Protein AF-A0A4T0DVA9-F1 (afdb_monomer_lite)

InterPro domains:
  IPR022057 Chitin synthase export chaperone [PF12271] (8-160)
  IPR022057 Chitin synthase export chaperone [PTHR35329] (10-155)

Foldseek 3Di:
DQDDDPDPDDRDPDDPDDPDFDDDPNAGFAPVVLLVVLVVVLVVLVVVLVVLVPDDDDFCSLLVNVLSVLVNVLSVLCNCLNRCVPPPPDPCNLQSVLQNQLSVLLSLVSVVLSVCRVVVVDPTPDPVSNVCNVVVSVVSSVLSSVLSSCVVVVNDPPSVVVNVCVSVVVVVVVVVVCCVVPDDPPPVPPPVPPPD

Structure (mmCIF, N/CA/C/O backbone):
data_AF-A0A4T0DVA9-F1
#
_entry.id   AF-A0A4T0DVA9-F1
#
loop_
_atom_site.group_PDB
_atom_site.id
_atom_site.type_symbol
_atom_site.label_atom_id
_atom_site.label_alt_id
_atom_site.label_comp_id
_atom_site.label_asym_id
_atom_site.label_entity_id
_atom_site.label_seq_id
_atom_site.pdbx_PDB_ins_code
_atom_site.Cartn_x
_atom_site.Cartn_y
_atom_site.Cartn_z
_atom_site.occupancy
_atom_site.B_iso_or_equiv
_atom_site.auth_seq_id
_atom_site.auth_comp_id
_atom_site.auth_asym_id
_atom_site.auth_atom_id
_atom_site.pdbx_PDB_model_num
ATOM 1 N N . MET A 1 1 ? 23.709 -26.193 -19.013 1.00 38.31 1 MET A N 1
ATOM 2 C CA . MET A 1 1 ? 23.385 -26.249 -20.455 1.00 38.31 1 MET A CA 1
ATOM 3 C C . MET A 1 1 ? 23.365 -24.820 -20.981 1.00 38.31 1 MET A C 1
ATOM 5 O O . MET A 1 1 ? 22.568 -24.030 -20.498 1.00 38.31 1 MET A O 1
ATOM 9 N N . VAL A 1 2 ? 24.299 -24.455 -21.864 1.00 42.88 2 VAL A N 1
ATOM 10 C CA . VAL A 1 2 ? 24.383 -23.114 -22.475 1.00 42.88 2 VAL A CA 1
ATOM 11 C C . VAL A 1 2 ? 23.461 -23.108 -23.695 1.00 42.88 2 VAL A C 1
ATOM 13 O O . VAL A 1 2 ? 23.740 -23.804 -24.667 1.00 42.88 2 VAL A O 1
ATOM 16 N N . GLY A 1 3 ? 22.346 -22.379 -23.631 1.00 44.88 3 GLY A N 1
ATOM 17 C CA . GLY A 1 3 ? 21.446 -22.205 -24.773 1.00 44.88 3 GLY A CA 1
ATOM 18 C C . GLY A 1 3 ? 22.047 -21.223 -25.776 1.00 44.88 3 GLY A C 1
ATOM 19 O O . GLY A 1 3 ? 22.241 -20.056 -25.446 1.00 44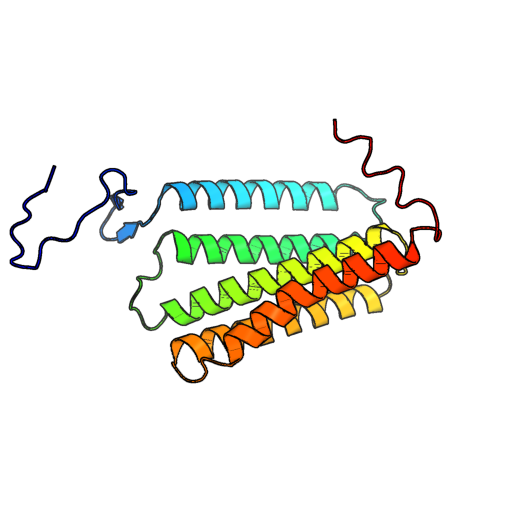.88 3 GLY A O 1
ATOM 20 N N . SER A 1 4 ? 22.358 -21.689 -26.989 1.00 42.66 4 SER A N 1
ATOM 21 C CA . SER A 1 4 ? 22.714 -20.800 -28.101 1.00 42.66 4 SER A CA 1
ATOM 22 C C . SER A 1 4 ? 21.446 -20.161 -28.655 1.00 42.66 4 SER A C 1
ATOM 24 O O . SER A 1 4 ? 20.662 -20.832 -29.316 1.00 42.66 4 SER A O 1
ATOM 26 N N . ASN A 1 5 ? 21.263 -18.866 -28.413 1.00 52.69 5 ASN A N 1
ATOM 27 C CA . ASN A 1 5 ? 20.391 -18.027 -29.232 1.00 52.69 5 ASN A CA 1
ATOM 28 C C . ASN A 1 5 ? 21.288 -17.180 -30.139 1.00 52.69 5 ASN A C 1
ATOM 30 O O . ASN A 1 5 ? 22.311 -16.672 -29.684 1.00 52.69 5 ASN A O 1
ATOM 34 N N . GLY A 1 6 ? 20.925 -17.057 -31.419 1.00 48.50 6 GLY A N 1
ATOM 35 C CA . GLY A 1 6 ? 21.734 -16.489 -32.511 1.00 48.50 6 GLY A CA 1
ATOM 36 C C . GLY A 1 6 ? 22.052 -14.989 -32.437 1.00 48.50 6 GLY A C 1
ATOM 37 O O . GLY A 1 6 ? 22.314 -14.372 -33.466 1.00 48.50 6 GLY A O 1
ATOM 38 N N . VAL A 1 7 ? 22.048 -14.387 -31.249 1.00 54.34 7 VAL A N 1
ATOM 39 C CA . VAL A 1 7 ? 22.483 -13.007 -31.027 1.00 54.34 7 VAL A CA 1
ATOM 40 C C . VAL A 1 7 ? 23.974 -13.038 -30.691 1.00 54.34 7 VAL A C 1
ATOM 42 O O . VAL A 1 7 ? 24.377 -13.614 -29.683 1.00 54.34 7 VAL A O 1
ATOM 45 N N . LYS A 1 8 ? 24.812 -12.450 -31.554 1.00 49.72 8 LYS A N 1
ATOM 46 C CA . LYS A 1 8 ? 26.278 -12.352 -31.400 1.00 49.72 8 LYS A CA 1
ATOM 47 C C . LYS A 1 8 ? 26.678 -11.413 -30.242 1.00 49.72 8 LYS A C 1
ATOM 49 O O . LYS A 1 8 ? 27.263 -10.359 -30.471 1.00 49.72 8 LYS A O 1
ATOM 54 N N . GLY A 1 9 ? 26.363 -11.789 -29.006 1.00 54.28 9 GLY A N 1
ATOM 55 C CA . GLY A 1 9 ? 26.737 -11.079 -27.780 1.00 54.28 9 GLY A CA 1
ATOM 56 C C . GLY A 1 9 ? 27.279 -12.042 -26.723 1.00 54.28 9 GLY A C 1
ATOM 57 O O . GLY A 1 9 ? 26.886 -13.205 -26.669 1.00 54.28 9 GLY A O 1
ATOM 58 N N . THR A 1 10 ? 28.228 -11.565 -25.920 1.00 53.38 10 THR A N 1
ATOM 59 C CA . THR A 1 10 ? 29.010 -12.308 -24.919 1.00 53.38 10 THR A CA 1
ATOM 60 C C . THR A 1 10 ? 28.155 -13.254 -24.065 1.00 53.38 10 THR A C 1
ATOM 62 O O . THR A 1 10 ? 27.120 -12.861 -23.534 1.00 53.38 10 THR A O 1
ATOM 65 N N . LYS A 1 11 ? 28.605 -14.510 -23.920 1.00 50.44 11 LYS A N 1
ATOM 66 C CA . LYS A 1 11 ? 27.924 -15.577 -23.166 1.00 50.44 11 LYS A CA 1
ATOM 67 C C . LYS A 1 11 ? 27.704 -15.168 -21.701 1.00 50.44 11 LYS A C 1
ATOM 69 O O . LYS A 1 11 ? 28.615 -15.280 -20.886 1.00 50.44 11 LYS A O 1
ATOM 74 N N . GLY A 1 12 ? 26.495 -14.727 -21.364 1.00 58.66 12 GLY A N 1
ATOM 75 C CA . GLY A 1 12 ? 26.043 -14.585 -19.982 1.00 58.66 12 GLY A CA 1
ATOM 76 C C . GLY A 1 12 ? 25.660 -15.946 -19.396 1.00 58.66 12 GLY A C 1
ATOM 77 O O . GLY A 1 12 ? 25.030 -16.768 -20.059 1.00 58.66 12 GLY A O 1
ATOM 78 N N . ILE A 1 13 ? 26.044 -16.202 -18.148 1.00 63.72 13 ILE A N 1
ATOM 79 C CA . ILE A 1 13 ? 25.548 -17.339 -17.362 1.00 63.72 13 ILE A CA 1
ATOM 80 C C . ILE A 1 13 ? 24.085 -17.070 -17.003 1.00 63.72 13 ILE A C 1
ATOM 82 O O . ILE A 1 13 ? 23.792 -16.300 -16.093 1.00 63.72 13 ILE A O 1
ATOM 86 N N . GLN A 1 14 ? 23.160 -17.675 -17.747 1.00 61.56 14 GLN A N 1
ATOM 87 C CA . GLN A 1 14 ? 21.730 -17.554 -17.479 1.00 61.56 14 GLN A CA 1
ATOM 88 C C . GLN A 1 14 ? 21.306 -18.615 -16.448 1.00 61.56 14 GLN A C 1
ATOM 90 O O . GLN A 1 14 ? 21.613 -19.796 -16.643 1.00 61.56 14 GLN A O 1
ATOM 95 N N . PRO A 1 15 ? 20.642 -18.234 -15.339 1.00 60.56 15 PRO A N 1
ATOM 96 C CA . PRO A 1 15 ? 20.176 -19.189 -14.338 1.00 60.56 15 PRO A CA 1
ATOM 97 C C . PRO A 1 15 ? 19.229 -20.218 -14.967 1.00 60.56 15 PRO A C 1
ATOM 99 O O . PRO A 1 15 ? 18.343 -19.871 -15.745 1.00 60.56 15 PRO A O 1
ATOM 102 N N . ALA A 1 16 ? 19.419 -21.496 -14.621 1.00 62.34 16 ALA A N 1
ATOM 103 C CA . ALA A 1 16 ? 18.631 -22.606 -15.166 1.00 62.34 16 ALA A CA 1
ATOM 104 C C . ALA A 1 16 ? 17.146 -22.547 -14.754 1.00 62.34 16 ALA A C 1
ATOM 106 O O . ALA A 1 16 ? 16.284 -22.993 -15.505 1.00 62.34 16 ALA A O 1
ATOM 107 N N . CYS A 1 17 ? 16.856 -21.945 -13.596 1.00 66.56 17 CYS A N 1
ATOM 108 C CA . CYS A 1 17 ? 15.509 -21.645 -13.123 1.00 66.56 17 CYS A CA 1
ATOM 109 C C . CYS A 1 17 ? 15.349 -20.128 -13.009 1.00 66.56 17 CYS A C 1
ATOM 111 O O . CYS A 1 17 ? 15.775 -19.518 -12.031 1.00 66.56 17 CYS A O 1
ATOM 113 N N . TYR A 1 18 ? 14.730 -19.522 -14.015 1.00 65.38 18 TYR A N 1
ATOM 114 C CA . TYR A 1 18 ? 14.208 -18.162 -13.947 1.00 65.38 18 TYR A CA 1
ATOM 115 C C . TYR A 1 18 ? 12.743 -18.200 -14.365 1.00 65.38 18 TYR A C 1
ATOM 117 O O . TYR A 1 18 ? 12.363 -19.014 -15.211 1.00 65.38 18 TYR A O 1
ATOM 125 N N . SER A 1 19 ? 11.917 -17.344 -13.766 1.00 59.16 19 SER A N 1
ATOM 126 C CA . SER A 1 19 ? 10.522 -17.200 -14.179 1.00 59.16 19 SER A CA 1
ATOM 127 C C . SER A 1 19 ? 10.501 -16.775 -15.644 1.00 59.16 19 SER A C 1
ATOM 129 O O . SER A 1 19 ? 10.878 -15.651 -15.964 1.00 59.16 19 SER A O 1
ATOM 131 N N . ARG A 1 20 ? 10.090 -17.666 -16.550 1.00 61.16 20 ARG A N 1
ATOM 132 C CA . ARG A 1 20 ? 9.932 -17.288 -17.955 1.00 61.16 20 ARG A CA 1
ATOM 133 C C . ARG A 1 20 ? 8.808 -16.263 -18.060 1.00 61.16 20 ARG A C 1
ATOM 135 O O . ARG A 1 20 ? 7.729 -16.473 -17.510 1.00 61.16 20 ARG A O 1
ATOM 142 N N . THR A 1 21 ? 9.078 -15.157 -18.743 1.00 64.31 21 THR A N 1
ATOM 143 C CA . THR A 1 21 ? 8.059 -14.187 -19.141 1.00 64.31 21 THR A CA 1
ATOM 144 C C . THR A 1 21 ? 7.053 -14.906 -20.034 1.00 64.31 21 THR A C 1
ATOM 146 O O . THR A 1 21 ? 7.455 -15.643 -20.938 1.00 64.31 21 THR A O 1
ATOM 149 N N . ILE A 1 22 ? 5.761 -14.747 -19.755 1.00 62.12 22 ILE A N 1
ATOM 150 C CA . ILE A 1 22 ? 4.705 -15.290 -20.611 1.00 62.12 22 ILE A CA 1
ATOM 151 C C . ILE A 1 22 ? 4.211 -14.129 -21.467 1.00 62.12 22 ILE A C 1
ATOM 153 O O . ILE A 1 22 ? 3.697 -13.139 -20.951 1.00 62.12 22 ILE A O 1
ATOM 157 N N . GLU A 1 23 ? 4.415 -14.248 -22.773 1.00 58.84 23 GLU A N 1
ATOM 158 C CA . GLU A 1 23 ? 3.866 -13.338 -23.775 1.00 58.84 23 GLU A CA 1
ATOM 159 C C . GLU A 1 23 ? 2.392 -13.705 -23.969 1.00 58.84 23 GLU A C 1
ATOM 161 O O . GLU A 1 23 ? 2.079 -14.742 -24.560 1.00 58.84 23 GLU A O 1
ATOM 166 N N . VAL A 1 24 ? 1.473 -12.894 -23.449 1.00 47.97 24 VAL A N 1
ATOM 167 C CA . VAL A 1 24 ? 0.036 -13.054 -23.711 1.00 47.97 24 VAL A CA 1
ATOM 168 C C . VAL A 1 24 ? -0.429 -11.814 -24.459 1.00 47.97 24 VAL A C 1
ATOM 170 O O . VAL A 1 24 ? -0.296 -10.705 -23.960 1.00 47.97 24 VAL A O 1
ATOM 173 N N . ALA A 1 25 ? -0.962 -12.003 -25.669 1.00 43.12 25 ALA A N 1
ATOM 174 C CA . ALA A 1 25 ? -1.624 -10.959 -26.459 1.00 43.12 25 ALA A CA 1
ATOM 175 C C . ALA A 1 25 ? -0.847 -9.621 -26.568 1.00 43.12 25 ALA A C 1
ATOM 177 O O . ALA A 1 25 ? -1.385 -8.561 -26.259 1.00 43.12 25 ALA A O 1
ATOM 178 N N . ASN A 1 26 ? 0.400 -9.665 -27.061 1.00 53.66 26 ASN A N 1
ATOM 179 C CA . ASN A 1 26 ? 1.237 -8.485 -27.351 1.00 53.66 26 ASN A CA 1
ATOM 180 C C . ASN A 1 26 ? 1.700 -7.683 -26.110 1.00 53.66 26 ASN A C 1
ATOM 182 O O . ASN A 1 26 ? 2.097 -6.523 -26.234 1.00 53.66 26 ASN A O 1
ATOM 186 N N . THR A 1 27 ? 1.676 -8.292 -24.918 1.00 52.09 27 THR A N 1
ATOM 187 C CA . THR A 1 27 ? 2.276 -7.740 -23.694 1.00 52.09 27 THR A CA 1
ATOM 188 C C . THR A 1 27 ? 3.151 -8.793 -23.003 1.00 52.09 27 THR A C 1
ATOM 190 O O . THR A 1 27 ? 2.743 -9.935 -22.778 1.00 52.09 27 THR A O 1
ATOM 193 N N . VAL A 1 28 ? 4.374 -8.383 -22.651 1.00 57.94 28 VAL A N 1
ATOM 194 C CA . VAL A 1 28 ? 5.293 -9.142 -21.795 1.00 57.94 28 VAL A CA 1
ATOM 195 C C . VAL A 1 28 ? 4.803 -9.072 -20.353 1.00 57.94 28 VAL A C 1
ATOM 197 O O . VAL A 1 28 ? 5.010 -8.065 -19.677 1.00 57.94 28 VAL A O 1
ATOM 200 N N . ILE A 1 29 ? 4.165 -10.132 -19.854 1.00 59.69 29 ILE A N 1
ATOM 201 C CA . ILE A 1 29 ? 3.803 -10.207 -18.435 1.00 59.69 29 ILE A CA 1
ATOM 202 C C . ILE A 1 29 ? 4.989 -10.810 -17.687 1.00 59.69 29 ILE A C 1
ATOM 204 O O . ILE A 1 29 ? 5.256 -12.019 -17.737 1.00 59.69 29 ILE A O 1
ATOM 208 N N . PHE A 1 30 ? 5.722 -9.952 -16.985 1.00 58.28 30 PHE A N 1
ATOM 209 C CA . PHE A 1 30 ? 6.696 -10.401 -16.006 1.00 58.28 30 PHE A CA 1
ATOM 210 C C . PHE A 1 30 ? 5.929 -10.978 -14.814 1.00 58.28 30 PHE A C 1
ATOM 212 O O . PHE A 1 30 ? 4.992 -10.377 -14.306 1.00 58.28 30 PHE A O 1
ATOM 219 N N . GLN A 1 31 ? 6.303 -12.186 -14.391 1.00 66.56 31 GLN A N 1
ATOM 220 C CA . GLN A 1 31 ? 5.899 -12.722 -13.091 1.00 66.56 31 GLN A CA 1
ATOM 221 C C . GLN A 1 31 ? 4.371 -12.862 -12.886 1.00 66.56 31 GLN A C 1
ATOM 223 O O . GLN A 1 31 ? 3.819 -12.390 -11.896 1.00 66.56 31 GLN A O 1
ATOM 228 N N . GLY A 1 32 ? 3.678 -13.606 -13.761 1.00 72.31 32 GLY A N 1
ATOM 229 C CA . GLY A 1 32 ? 2.229 -13.864 -13.628 1.00 72.31 32 GLY A CA 1
ATOM 230 C C . GLY A 1 32 ? 1.791 -14.427 -12.261 1.00 72.31 32 GLY A C 1
ATOM 231 O O . GLY A 1 32 ? 0.687 -14.150 -11.798 1.00 72.31 32 GLY A O 1
ATOM 232 N N . ALA A 1 33 ? 2.682 -15.137 -11.558 1.00 77.25 33 ALA A N 1
ATOM 233 C CA . ALA A 1 33 ? 2.455 -15.578 -10.180 1.00 77.25 33 ALA A CA 1
ATOM 234 C C . ALA A 1 33 ? 2.252 -14.411 -9.190 1.00 77.25 33 ALA A C 1
ATOM 236 O O . ALA A 1 33 ? 1.414 -14.511 -8.295 1.00 77.25 33 ALA A O 1
ATOM 237 N N . ALA A 1 34 ? 2.974 -13.296 -9.358 1.00 81.62 34 ALA A N 1
ATOM 238 C CA . ALA A 1 34 ? 2.783 -12.095 -8.545 1.00 81.62 34 ALA A CA 1
ATOM 239 C C . ALA A 1 34 ? 1.432 -11.431 -8.843 1.00 81.62 34 ALA A C 1
ATOM 241 O O . ALA A 1 34 ? 0.741 -11.016 -7.916 1.00 81.62 34 ALA A O 1
ATOM 242 N N . GLY A 1 35 ? 1.003 -11.419 -10.110 1.00 82.31 35 GLY A N 1
ATOM 243 C CA . GLY A 1 35 ? -0.325 -10.931 -10.492 1.00 82.31 35 GLY A CA 1
ATOM 244 C C . GLY A 1 35 ? -1.454 -11.680 -9.778 1.00 82.31 35 GLY A C 1
ATOM 245 O O . GLY A 1 35 ? -2.329 -11.056 -9.179 1.00 82.31 35 GLY A O 1
ATOM 246 N N . ILE A 1 36 ? -1.395 -13.016 -9.750 1.00 86.81 36 ILE A N 1
ATOM 247 C CA . ILE A 1 36 ? -2.382 -13.842 -9.030 1.00 86.81 36 ILE A CA 1
ATOM 248 C C . ILE A 1 36 ? -2.341 -13.555 -7.521 1.00 86.81 36 ILE A C 1
ATOM 250 O O . ILE A 1 36 ? -3.391 -13.405 -6.895 1.00 86.81 36 ILE A O 1
ATOM 254 N N . ALA A 1 37 ? -1.147 -13.428 -6.933 1.00 89.12 37 ALA A N 1
ATOM 255 C CA . ALA A 1 37 ? -0.999 -13.117 -5.512 1.00 89.12 37 ALA A CA 1
ATOM 256 C C . ALA A 1 37 ? -1.626 -11.760 -5.141 1.00 89.12 37 ALA A C 1
ATOM 258 O O . ALA A 1 37 ? -2.331 -11.673 -4.134 1.00 89.12 37 ALA A O 1
ATOM 259 N N . HIS A 1 38 ? -1.441 -10.728 -5.971 1.00 91.31 38 HIS A N 1
ATOM 260 C CA . HIS A 1 38 ? -2.052 -9.410 -5.761 1.00 91.31 38 HIS A CA 1
ATOM 261 C C . HIS A 1 38 ? -3.574 -9.437 -5.895 1.00 91.31 38 HIS A C 1
ATOM 263 O O . HIS A 1 38 ? -4.260 -8.810 -5.091 1.00 91.31 38 HIS A O 1
ATOM 269 N N . ILE A 1 39 ? -4.122 -10.204 -6.844 1.00 91.31 39 ILE A N 1
ATOM 270 C CA . ILE A 1 39 ? -5.578 -10.389 -6.982 1.00 91.31 39 ILE A CA 1
ATOM 271 C C . ILE A 1 39 ? -6.159 -11.057 -5.726 1.00 91.31 39 ILE A C 1
ATOM 273 O O . ILE A 1 39 ? -7.161 -10.590 -5.179 1.00 91.31 39 ILE A O 1
ATOM 277 N N . CYS A 1 40 ? -5.506 -12.109 -5.220 1.00 92.69 40 CYS A N 1
ATOM 278 C CA . CYS A 1 40 ? -5.898 -12.760 -3.969 1.00 92.69 40 CYS A CA 1
ATOM 279 C C . CYS A 1 40 ? -5.809 -11.804 -2.768 1.00 92.69 40 CYS A C 1
ATOM 281 O O . CYS A 1 40 ? -6.723 -11.764 -1.942 1.00 92.69 40 CYS A O 1
ATOM 283 N N . ALA A 1 41 ? -4.740 -11.006 -2.679 1.00 91.75 41 ALA A N 1
ATOM 284 C CA . ALA A 1 41 ? -4.568 -10.012 -1.621 1.00 91.75 41 ALA A CA 1
ATOM 285 C C . ALA A 1 41 ? -5.667 -8.938 -1.661 1.00 91.75 41 ALA A C 1
ATOM 287 O O . ALA A 1 41 ? -6.211 -8.566 -0.619 1.00 91.75 41 ALA A O 1
ATOM 288 N N . LEU A 1 42 ? -6.053 -8.484 -2.855 1.00 93.19 42 LEU A N 1
ATOM 289 C CA . LEU A 1 42 ? -7.114 -7.497 -3.051 1.00 93.19 42 LEU A CA 1
ATOM 290 C C . LEU A 1 42 ? -8.471 -8.050 -2.586 1.00 93.19 42 LEU A C 1
ATOM 292 O O . LEU A 1 42 ? -9.177 -7.383 -1.827 1.00 93.19 42 LEU A O 1
ATOM 296 N N . LEU A 1 43 ? -8.791 -9.300 -2.938 1.00 94.88 43 LEU A N 1
ATOM 297 C CA . LEU A 1 43 ? -10.006 -9.984 -2.482 1.00 94.88 43 LEU A CA 1
ATOM 298 C C . LEU A 1 43 ? -10.046 -10.091 -0.948 1.00 94.88 43 LEU A C 1
ATOM 300 O O . LEU A 1 43 ? -11.034 -9.697 -0.322 1.00 94.88 43 LEU A O 1
ATOM 304 N N . MET A 1 44 ? -8.957 -10.549 -0.325 1.00 93.12 44 MET A N 1
ATOM 305 C CA . MET A 1 44 ? -8.866 -10.649 1.138 1.00 93.12 44 MET A CA 1
ATOM 306 C C . MET A 1 44 ? -8.987 -9.285 1.827 1.00 93.12 44 MET A C 1
ATOM 308 O O . MET A 1 44 ? -9.651 -9.164 2.860 1.00 93.12 44 MET A O 1
ATOM 312 N N . THR A 1 45 ? -8.418 -8.235 1.230 1.00 93.19 45 THR A N 1
ATOM 313 C CA . THR A 1 45 ? -8.528 -6.861 1.739 1.00 93.19 45 THR A CA 1
ATOM 314 C C . THR A 1 45 ? -9.978 -6.384 1.755 1.00 93.19 45 THR A C 1
ATOM 316 O O . THR A 1 45 ? -10.428 -5.814 2.750 1.00 93.19 45 THR A O 1
ATOM 319 N N . VAL A 1 46 ? -10.747 -6.663 0.698 1.00 93.62 46 VAL A N 1
ATOM 320 C CA . VAL A 1 46 ? -12.175 -6.307 0.629 1.00 93.62 46 VAL A CA 1
ATOM 321 C C . VAL A 1 46 ? -12.981 -7.040 1.702 1.00 93.62 46 VAL A C 1
ATOM 323 O O . VAL A 1 46 ? -13.762 -6.406 2.417 1.00 93.62 46 VAL A O 1
ATOM 326 N N . ILE A 1 47 ? -12.760 -8.348 1.874 1.00 93.12 47 ILE A N 1
ATOM 327 C CA . ILE A 1 47 ? -13.430 -9.142 2.919 1.00 93.12 47 ILE A CA 1
ATOM 328 C C . ILE A 1 47 ? -13.168 -8.536 4.301 1.00 93.12 47 ILE A C 1
ATOM 330 O O . ILE A 1 47 ? -14.094 -8.365 5.100 1.00 93.12 47 ILE A O 1
ATOM 334 N N . MET A 1 48 ? -11.919 -8.176 4.579 1.00 90.88 48 MET A N 1
ATOM 335 C CA . MET A 1 48 ? -11.515 -7.590 5.851 1.00 90.88 48 MET A CA 1
ATOM 336 C C . MET A 1 48 ? -12.183 -6.233 6.108 1.00 90.88 48 MET A C 1
ATOM 338 O O . MET A 1 48 ? -12.683 -6.001 7.211 1.00 90.88 48 MET A O 1
ATOM 342 N N . ILE A 1 49 ? -12.285 -5.369 5.090 1.00 91.38 49 ILE A N 1
ATOM 343 C CA . ILE A 1 49 ? -13.004 -4.087 5.196 1.00 91.38 49 ILE A CA 1
ATOM 344 C C . ILE A 1 49 ? -14.470 -4.320 5.594 1.00 91.38 49 ILE A C 1
ATOM 346 O O . ILE A 1 49 ? -14.981 -3.638 6.488 1.00 91.38 49 ILE A O 1
ATOM 350 N N . VAL A 1 50 ? -15.145 -5.302 4.988 1.00 90.44 50 VAL A N 1
ATOM 351 C CA . VAL A 1 50 ? -16.544 -5.638 5.315 1.00 90.44 50 VAL A CA 1
ATOM 352 C C . VAL A 1 50 ? -16.682 -6.139 6.760 1.00 90.44 50 VAL A C 1
ATOM 354 O O . VAL A 1 50 ? -17.570 -5.685 7.491 1.00 90.44 50 VAL A O 1
ATOM 357 N N . HIS A 1 51 ? -15.781 -7.012 7.214 1.00 88.88 51 HIS A N 1
ATOM 358 C CA . HIS A 1 51 ? -15.808 -7.559 8.577 1.00 88.88 51 HIS A CA 1
ATOM 359 C C . HIS A 1 51 ? -15.593 -6.483 9.645 1.00 88.88 51 HIS A C 1
ATOM 361 O O . HIS A 1 51 ? -16.291 -6.458 10.661 1.00 88.88 51 HIS A O 1
ATOM 367 N N . VAL A 1 52 ? -14.673 -5.553 9.396 1.00 87.62 52 VAL A N 1
ATOM 368 C CA . VAL A 1 52 ? -14.383 -4.441 10.311 1.00 87.62 52 VAL A CA 1
ATOM 369 C C . VAL A 1 52 ? -15.574 -3.493 10.434 1.00 87.62 52 VAL A C 1
ATOM 371 O O . VAL A 1 52 ? -15.870 -3.016 11.529 1.00 87.62 52 VAL A O 1
ATOM 374 N N . ARG A 1 53 ? -16.300 -3.234 9.338 1.00 83.38 53 ARG A N 1
ATOM 375 C CA . ARG A 1 53 ? -17.501 -2.382 9.384 1.00 83.38 53 ARG A CA 1
ATOM 376 C C . ARG A 1 53 ? -18.679 -3.037 10.101 1.00 83.38 53 ARG A C 1
ATOM 378 O O . ARG A 1 53 ? -19.508 -2.312 10.648 1.00 83.38 53 ARG A O 1
ATOM 385 N N . SER A 1 54 ? -18.733 -4.366 10.112 1.00 83.00 54 SER A N 1
ATOM 386 C CA . SER A 1 54 ? -19.853 -5.134 10.665 1.00 83.00 54 SER A CA 1
ATOM 387 C C . SER A 1 54 ? -19.837 -5.233 12.199 1.00 83.00 54 SER A C 1
ATOM 389 O O . SER A 1 54 ? -20.875 -5.507 12.796 1.00 83.00 54 SER A O 1
ATOM 391 N N . LYS A 1 55 ? -18.703 -4.971 12.874 1.00 83.19 55 LYS A N 1
ATOM 392 C CA . LYS A 1 55 ? -18.641 -4.922 14.349 1.00 83.19 55 LYS A CA 1
ATOM 393 C C . LYS A 1 55 ? -18.837 -3.502 14.889 1.00 83.19 55 LYS A C 1
ATOM 395 O O . LYS A 1 55 ? -18.111 -2.576 14.529 1.00 83.19 55 LYS A O 1
ATOM 400 N N . PHE A 1 56 ? -19.793 -3.337 15.811 1.00 56.50 56 PHE A N 1
ATOM 401 C CA . PHE A 1 56 ? -20.189 -2.024 16.337 1.00 56.50 56 PHE A CA 1
ATOM 402 C C . PHE A 1 56 ? -19.461 -1.555 17.615 1.00 56.50 56 PHE A C 1
ATOM 404 O O . PHE A 1 56 ? -19.669 -0.419 18.031 1.00 56.50 56 PHE A O 1
ATOM 411 N N . THR A 1 57 ? -18.553 -2.349 18.189 1.00 52.34 57 THR A N 1
ATOM 412 C CA . THR A 1 57 ? -17.886 -2.055 19.479 1.00 52.34 57 THR A CA 1
ATOM 413 C C . THR A 1 57 ? -16.363 -2.235 19.416 1.00 52.34 57 THR A C 1
ATOM 415 O O . THR A 1 57 ? -15.763 -2.850 20.293 1.00 52.34 57 THR A O 1
ATOM 418 N N . ALA A 1 58 ? -15.730 -1.750 18.345 1.00 58.97 58 ALA A N 1
ATOM 419 C CA . ALA A 1 58 ? -14.276 -1.765 18.202 1.00 58.97 58 ALA A CA 1
ATOM 420 C C . ALA A 1 58 ? -13.687 -0.370 18.455 1.00 58.97 58 ALA A C 1
ATOM 422 O O . ALA A 1 58 ? -14.058 0.608 17.799 1.00 58.97 58 ALA A O 1
ATOM 423 N N . VAL A 1 59 ? -12.764 -0.330 19.407 1.00 65.94 59 VAL A N 1
ATOM 424 C CA . VAL A 1 59 ? -11.802 0.743 19.670 1.00 65.94 59 VAL A CA 1
ATOM 425 C C . VAL A 1 59 ? -10.927 0.926 18.409 1.00 65.94 59 VAL A C 1
ATOM 427 O O . VAL A 1 59 ? -10.626 -0.061 17.735 1.00 65.94 59 VAL A O 1
ATOM 430 N N . GLY A 1 60 ? -10.627 2.160 17.990 1.00 73.06 60 GLY A N 1
ATOM 431 C CA . GLY A 1 60 ? -9.842 2.418 16.770 1.00 73.06 60 GLY A CA 1
ATOM 432 C C . GLY A 1 60 ? -10.538 2.213 15.405 1.00 73.06 60 GLY A C 1
ATOM 433 O O . GLY A 1 60 ? -9.870 2.052 14.378 1.00 73.06 60 GLY A O 1
ATOM 434 N N . ARG A 1 61 ? -11.885 2.181 15.337 1.00 81.00 61 ARG A N 1
ATOM 435 C CA . ARG A 1 61 ? -12.629 1.833 14.096 1.00 81.00 61 ARG A CA 1
ATOM 436 C C . ARG A 1 61 ? -12.246 2.696 12.886 1.00 81.00 61 ARG A C 1
ATOM 438 O O . ARG A 1 61 ? -12.130 2.187 11.772 1.00 81.00 61 ARG A O 1
ATOM 445 N N . LYS A 1 62 ? -12.119 4.014 13.070 1.00 82.38 62 LYS A N 1
ATOM 446 C CA . LYS A 1 62 ? -11.843 4.940 11.957 1.00 82.38 62 LYS A CA 1
ATOM 447 C C . LYS A 1 62 ? -10.374 4.895 11.533 1.00 82.38 62 LYS A C 1
ATOM 449 O O . LYS A 1 62 ? -10.107 5.021 10.334 1.00 82.38 62 LYS A O 1
ATOM 454 N N . GLU A 1 63 ? -9.442 4.684 12.465 1.00 86.81 63 GLU A N 1
ATOM 455 C CA . GLU A 1 63 ? -8.021 4.531 12.142 1.00 86.81 63 GLU A CA 1
ATOM 456 C C . GLU A 1 63 ? -7.766 3.282 11.296 1.00 86.81 63 GLU A C 1
ATOM 458 O O . GLU A 1 63 ? -7.189 3.386 10.211 1.00 86.81 63 GLU A O 1
ATOM 463 N N . ILE A 1 64 ? -8.257 2.117 11.731 1.00 86.81 64 ILE A N 1
ATOM 464 C CA . ILE A 1 64 ? -7.955 0.852 11.046 1.00 86.81 64 ILE A CA 1
ATOM 465 C C . ILE A 1 64 ? -8.589 0.776 9.648 1.00 86.81 64 ILE A C 1
ATOM 467 O O . ILE A 1 64 ? -7.979 0.275 8.705 1.00 86.81 64 ILE A O 1
ATOM 471 N N . ILE A 1 65 ? -9.784 1.353 9.470 1.00 88.81 65 ILE A N 1
ATOM 472 C CA . ILE A 1 65 ? -10.409 1.481 8.146 1.00 88.81 65 ILE A CA 1
ATOM 473 C C . ILE A 1 65 ? -9.552 2.363 7.228 1.00 88.81 65 ILE A C 1
ATOM 475 O O . ILE A 1 65 ? -9.418 2.052 6.046 1.00 88.81 65 ILE A O 1
ATOM 479 N N . SER A 1 66 ? -8.947 3.433 7.754 1.00 86.81 66 SER A N 1
ATOM 480 C CA . SER A 1 66 ? -8.067 4.309 6.967 1.00 86.81 66 SER A CA 1
ATOM 481 C C . SER A 1 66 ? -6.810 3.568 6.490 1.00 86.81 66 SER A C 1
ATOM 483 O O . SER A 1 66 ? -6.403 3.748 5.343 1.00 86.81 66 SER A O 1
ATOM 485 N N . PHE A 1 67 ? -6.248 2.677 7.317 1.00 89.75 67 PHE A N 1
ATOM 486 C CA . PHE A 1 67 ? -5.163 1.778 6.910 1.00 89.75 67 PHE A CA 1
ATOM 487 C C . PHE A 1 67 ? -5.589 0.835 5.776 1.00 89.75 67 PHE A C 1
ATOM 489 O O . PHE A 1 67 ? -4.903 0.768 4.755 1.00 89.75 67 PHE A O 1
ATOM 496 N N . PHE A 1 68 ? -6.728 0.145 5.909 1.00 91.19 68 PHE A N 1
ATOM 497 C CA . PHE A 1 68 ? -7.167 -0.808 4.884 1.00 91.19 68 PHE A CA 1
ATOM 498 C C . PHE A 1 68 ? -7.455 -0.157 3.530 1.00 91.19 68 PHE A C 1
ATOM 500 O O . PHE A 1 68 ? -7.152 -0.755 2.500 1.00 91.19 68 PHE A O 1
ATOM 507 N N . TRP A 1 69 ? -7.959 1.079 3.510 1.00 91.00 69 TRP A N 1
ATOM 508 C CA . TRP A 1 69 ? -8.093 1.848 2.269 1.00 91.00 69 TRP A CA 1
ATOM 509 C C . TRP A 1 69 ? -6.740 2.182 1.628 1.00 91.00 69 TRP A C 1
ATOM 511 O O . TRP A 1 69 ? -6.598 2.075 0.410 1.00 91.00 69 TRP A O 1
ATOM 521 N N . GLY A 1 70 ? -5.734 2.543 2.431 1.00 90.88 70 GLY A N 1
ATOM 522 C CA . GLY A 1 70 ? -4.372 2.769 1.941 1.00 90.88 70 GLY A CA 1
ATOM 523 C C . GLY A 1 70 ? -3.713 1.490 1.413 1.00 90.88 70 GLY A C 1
ATOM 524 O O . GLY A 1 70 ? -3.092 1.511 0.352 1.00 90.88 70 GLY A O 1
ATOM 525 N N . TYR A 1 71 ? -3.896 0.365 2.110 1.00 92.94 71 TYR A N 1
ATOM 526 C CA . TYR A 1 71 ? -3.396 -0.944 1.680 1.00 92.94 71 TYR A CA 1
ATOM 527 C C . TYR A 1 71 ? -4.068 -1.418 0.385 1.00 92.94 71 TYR A C 1
ATOM 529 O O . TYR A 1 71 ? -3.386 -1.882 -0.524 1.00 92.94 71 TYR A O 1
ATOM 537 N N . PHE A 1 72 ? -5.379 -1.211 0.245 1.00 93.50 72 PHE A N 1
ATOM 538 C CA . PHE A 1 72 ? -6.102 -1.502 -0.993 1.00 93.50 72 PHE A CA 1
ATOM 539 C C . PHE A 1 72 ? -5.516 -0.729 -2.186 1.00 93.50 72 PHE A C 1
ATOM 541 O O . PHE A 1 72 ? -5.190 -1.323 -3.214 1.00 93.50 72 PHE A O 1
ATOM 548 N N . LEU A 1 73 ? -5.283 0.579 -2.026 1.00 93.81 73 LEU A N 1
ATOM 549 C CA . LEU A 1 73 ? -4.660 1.399 -3.068 1.00 93.81 73 LEU A CA 1
ATOM 550 C C . LEU A 1 73 ? -3.225 0.938 -3.391 1.00 93.81 73 LEU A C 1
ATOM 552 O O . LEU A 1 73 ? -2.858 0.872 -4.564 1.00 93.81 73 LEU A O 1
ATOM 556 N N . LEU A 1 74 ? -2.437 0.560 -2.375 1.00 94.62 74 LEU A N 1
ATOM 557 C CA . LEU A 1 74 ? -1.088 0.014 -2.561 1.00 94.62 74 LEU A CA 1
ATOM 558 C C . LEU A 1 74 ? -1.123 -1.268 -3.401 1.00 94.62 74 LEU A C 1
ATOM 560 O O . LEU A 1 74 ? -0.368 -1.373 -4.361 1.00 94.62 74 LEU A O 1
ATOM 564 N N . THR A 1 75 ? -2.020 -2.207 -3.082 1.00 93.31 75 THR A N 1
ATOM 565 C CA . THR A 1 75 ? -2.125 -3.487 -3.807 1.00 93.31 75 THR A CA 1
ATOM 566 C C . THR A 1 75 ? -2.507 -3.311 -5.278 1.00 93.31 75 THR A C 1
ATOM 568 O O . THR A 1 75 ? -1.961 -4.008 -6.128 1.00 93.31 75 THR A O 1
ATOM 571 N N . ILE A 1 76 ? -3.365 -2.337 -5.613 1.00 92.75 76 ILE A N 1
ATOM 572 C CA . ILE A 1 76 ? -3.706 -2.015 -7.012 1.00 92.75 76 ILE A CA 1
ATOM 573 C C . ILE A 1 76 ? -2.477 -1.511 -7.773 1.00 92.75 76 ILE A C 1
ATOM 575 O O . ILE A 1 76 ? -2.224 -1.921 -8.906 1.00 92.75 76 ILE A O 1
ATOM 579 N N . ILE A 1 77 ? -1.707 -0.615 -7.159 1.00 92.19 77 ILE A N 1
ATOM 580 C CA . ILE 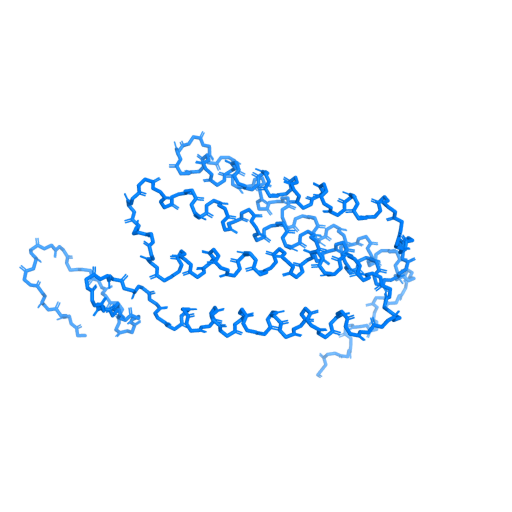A 1 77 ? -0.539 -0.008 -7.804 1.00 92.19 77 ILE A CA 1
ATOM 581 C C . ILE A 1 77 ? 0.595 -1.027 -7.929 1.00 92.19 77 ILE A C 1
ATOM 583 O O . ILE A 1 77 ? 1.228 -1.096 -8.979 1.00 92.19 77 ILE A O 1
ATOM 587 N N . SER A 1 78 ? 0.798 -1.873 -6.917 1.00 90.69 78 SER A N 1
ATOM 588 C CA . SER A 1 78 ? 1.717 -3.010 -7.002 1.00 90.69 78 SER A CA 1
ATOM 589 C C . SER A 1 78 ? 1.321 -3.984 -8.106 1.00 90.69 78 SER A C 1
ATOM 591 O O . SER A 1 78 ? 2.187 -4.406 -8.859 1.00 90.69 78 SER A O 1
ATOM 593 N N . LEU A 1 79 ? 0.028 -4.269 -8.292 1.00 89.56 79 LEU A N 1
ATOM 594 C CA . LEU A 1 79 ? -0.435 -5.098 -9.406 1.00 89.56 79 LEU A CA 1
ATOM 595 C C . LEU A 1 79 ? -0.058 -4.478 -10.762 1.00 89.56 79 LEU A C 1
ATOM 597 O O . LEU A 1 79 ? 0.476 -5.180 -11.617 1.00 89.56 79 LEU A O 1
ATOM 601 N N . LEU A 1 80 ? -0.280 -3.172 -10.953 1.00 87.69 80 LEU A N 1
ATOM 602 C CA . LEU A 1 80 ? 0.059 -2.461 -12.197 1.00 87.69 80 LEU A CA 1
ATOM 603 C C . LEU A 1 80 ? 1.562 -2.503 -12.517 1.00 87.69 80 LEU A C 1
ATOM 605 O O . LEU A 1 80 ? 1.938 -2.714 -13.673 1.00 87.69 80 LEU A O 1
ATOM 609 N N . VAL A 1 81 ? 2.408 -2.295 -11.505 1.00 87.00 81 VAL A N 1
ATOM 610 C CA . VAL A 1 81 ? 3.870 -2.299 -11.662 1.00 87.00 81 VAL A CA 1
ATOM 611 C C . VAL A 1 81 ? 4.392 -3.722 -11.870 1.00 87.00 81 VAL A C 1
ATOM 613 O O . VAL A 1 81 ? 5.127 -3.964 -12.826 1.00 87.00 81 VAL A O 1
ATOM 616 N N . ASP A 1 82 ? 3.972 -4.673 -11.033 1.00 83.81 82 ASP A N 1
ATOM 617 C CA . ASP A 1 82 ? 4.505 -6.039 -11.033 1.00 83.81 82 ASP A CA 1
ATOM 618 C C . ASP A 1 82 ? 4.009 -6.865 -12.230 1.00 83.81 82 ASP A C 1
ATOM 620 O O . ASP A 1 82 ? 4.752 -7.703 -12.735 1.00 83.81 82 ASP A O 1
ATOM 624 N N . CYS A 1 83 ? 2.796 -6.611 -12.743 1.00 81.00 83 CYS A N 1
ATOM 625 C CA . CYS A 1 83 ? 2.292 -7.278 -13.954 1.00 81.00 83 CYS A CA 1
ATOM 626 C C . CYS A 1 83 ? 2.888 -6.712 -15.255 1.00 81.00 83 CYS A C 1
ATOM 628 O O . CYS A 1 83 ? 2.548 -7.190 -16.337 1.00 81.00 83 CYS A O 1
ATOM 630 N N . GLY A 1 84 ? 3.742 -5.686 -15.181 1.00 73.12 84 GLY A N 1
ATOM 631 C CA . GLY A 1 84 ? 4.372 -5.094 -16.361 1.00 73.12 84 GLY A CA 1
ATOM 632 C C . GLY A 1 84 ? 3.414 -4.302 -17.256 1.00 73.12 84 GLY A C 1
ATOM 633 O O . GLY A 1 84 ? 3.726 -4.097 -18.428 1.00 73.12 84 GLY A O 1
ATOM 634 N N . VAL A 1 85 ? 2.276 -3.821 -16.725 1.00 78.00 85 VAL A N 1
ATOM 635 C CA . VAL A 1 85 ? 1.355 -2.923 -17.464 1.00 78.00 85 VAL A CA 1
ATOM 636 C C . VAL A 1 85 ? 2.095 -1.662 -17.914 1.00 78.00 85 VAL A C 1
ATOM 638 O O . VAL A 1 85 ? 1.826 -1.116 -18.983 1.00 78.00 85 VAL A O 1
ATOM 641 N N . VAL A 1 86 ? 3.063 -1.219 -17.109 1.00 78.31 86 VAL A N 1
ATOM 642 C CA . VAL A 1 86 ? 3.975 -0.130 -17.447 1.00 78.31 86 VAL A CA 1
ATOM 643 C C . VAL A 1 86 ? 5.344 -0.725 -17.785 1.00 78.31 86 VAL A C 1
ATOM 645 O O . VAL A 1 86 ? 6.028 -1.212 -16.882 1.00 78.31 86 VAL A O 1
ATOM 648 N N . PRO A 1 87 ? 5.780 -0.697 -19.058 1.00 78.69 87 PRO A N 1
ATOM 649 C CA . PRO A 1 87 ? 7.025 -1.336 -19.450 1.00 78.69 87 PRO A CA 1
ATOM 650 C C . PRO A 1 87 ? 8.239 -0.614 -18.835 1.00 78.69 87 PRO A C 1
ATOM 652 O O . PRO A 1 87 ? 8.287 0.630 -18.847 1.00 78.69 87 PRO A O 1
ATOM 655 N N . PRO A 1 88 ? 9.236 -1.367 -18.329 1.00 72.50 88 PRO A N 1
ATOM 656 C CA . PRO A 1 88 ? 10.472 -0.799 -17.807 1.00 72.50 88 PRO A CA 1
ATOM 657 C C . PRO A 1 88 ? 11.229 -0.111 -18.949 1.00 72.50 88 PRO A C 1
ATOM 659 O O . PRO A 1 88 ? 11.556 -0.730 -19.958 1.00 72.50 88 PRO A O 1
ATOM 662 N N . GLY A 1 89 ? 11.465 1.194 -18.807 1.00 73.69 89 GLY A N 1
ATOM 663 C CA . GLY A 1 89 ? 12.056 2.044 -19.851 1.00 73.69 89 GLY A CA 1
ATOM 664 C C . GLY A 1 89 ? 11.096 3.082 -20.439 1.00 73.69 89 GLY A C 1
ATOM 665 O O . GLY A 1 89 ? 11.546 4.022 -21.091 1.00 73.69 89 GLY A O 1
ATOM 666 N N . SER A 1 90 ? 9.791 2.984 -20.161 1.00 80.88 90 SER A N 1
ATOM 667 C CA . SER A 1 90 ? 8.862 4.088 -20.427 1.00 80.88 90 SER A CA 1
ATOM 668 C C . SER A 1 90 ? 9.064 5.230 -19.424 1.00 80.88 90 SER A C 1
ATOM 670 O O . SER A 1 90 ? 9.321 5.000 -18.242 1.00 80.88 90 SER A O 1
ATOM 672 N N . GLY A 1 91 ? 8.887 6.480 -19.868 1.00 83.50 91 GLY A N 1
ATOM 673 C CA . GLY A 1 91 ? 8.973 7.655 -18.986 1.00 83.50 91 GLY A CA 1
ATOM 674 C C . GLY A 1 91 ? 7.938 7.665 -17.851 1.00 83.50 91 GLY A C 1
ATOM 675 O O . GLY A 1 91 ? 8.113 8.379 -16.868 1.00 83.50 91 GLY A O 1
ATOM 676 N N . ALA A 1 92 ? 6.885 6.847 -17.955 1.00 86.75 92 ALA A N 1
ATOM 677 C CA . ALA A 1 92 ? 5.854 6.694 -16.934 1.00 86.75 92 ALA A CA 1
ATOM 678 C C . ALA A 1 92 ? 6.260 5.735 -15.797 1.00 86.75 92 ALA A C 1
ATOM 680 O O . ALA A 1 92 ? 5.845 5.940 -14.658 1.00 86.75 92 ALA A O 1
ATOM 681 N N . TYR A 1 93 ? 7.103 4.732 -16.069 1.00 87.44 93 TYR A N 1
ATOM 682 C CA . TYR A 1 93 ? 7.569 3.747 -15.082 1.00 87.44 93 TYR A CA 1
ATOM 683 C C . TYR A 1 93 ? 8.080 4.349 -13.755 1.00 87.44 93 TYR A C 1
ATOM 685 O O . TYR A 1 93 ? 7.601 3.930 -12.697 1.00 87.44 93 TYR A O 1
ATOM 693 N N . PRO A 1 94 ? 8.979 5.358 -13.749 1.00 88.00 94 PRO A N 1
ATOM 694 C CA . PRO A 1 94 ? 9.495 5.920 -12.500 1.00 88.00 94 PRO A CA 1
ATOM 695 C C . PRO A 1 94 ? 8.414 6.567 -11.624 1.00 88.00 94 PRO A C 1
ATOM 697 O O . PRO A 1 94 ? 8.532 6.548 -10.399 1.00 88.00 94 PRO A O 1
ATOM 700 N N . TRP A 1 95 ? 7.345 7.099 -12.222 1.00 89.25 95 TRP A N 1
ATOM 701 C CA . TRP A 1 95 ? 6.235 7.694 -11.477 1.00 89.25 95 TRP A CA 1
ATOM 702 C C . TRP A 1 95 ? 5.422 6.630 -10.743 1.00 89.25 95 TRP A C 1
ATOM 704 O O . TRP A 1 95 ? 5.182 6.771 -9.547 1.00 89.25 95 TRP A O 1
ATOM 714 N N . PHE A 1 96 ? 5.058 5.536 -11.415 1.00 90.88 96 PHE A N 1
ATOM 715 C CA . PHE A 1 96 ? 4.299 4.449 -10.787 1.00 90.88 96 PHE A CA 1
ATOM 716 C C . PHE A 1 96 ? 5.083 3.769 -9.659 1.00 90.88 96 PHE A C 1
ATOM 718 O O . PHE A 1 96 ? 4.535 3.552 -8.577 1.00 90.88 96 PHE A O 1
ATOM 725 N N . VAL A 1 97 ? 6.382 3.526 -9.862 1.00 90.31 97 VAL A N 1
ATOM 726 C CA . VAL A 1 97 ? 7.254 2.957 -8.821 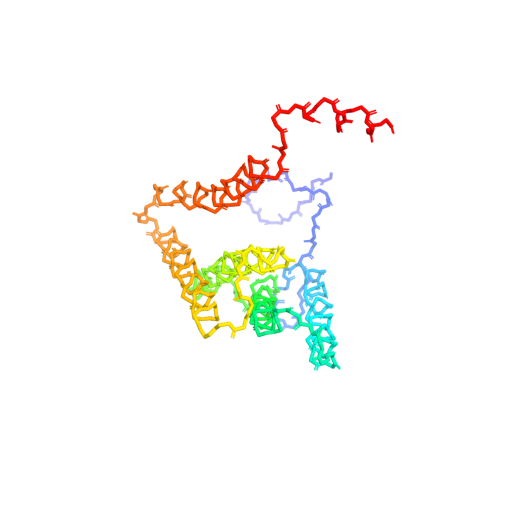1.00 90.31 97 VAL A CA 1
ATOM 727 C C . VAL A 1 97 ? 7.414 3.916 -7.636 1.00 90.31 97 VAL A C 1
ATOM 729 O O . VAL A 1 97 ? 7.387 3.487 -6.481 1.00 90.31 97 VAL A O 1
ATOM 732 N N . ALA A 1 98 ? 7.534 5.224 -7.888 1.00 90.69 98 ALA A N 1
ATOM 733 C CA . ALA A 1 98 ? 7.598 6.215 -6.816 1.00 90.69 98 ALA A CA 1
ATOM 734 C C . ALA A 1 98 ? 6.317 6.247 -5.976 1.00 90.69 98 ALA A C 1
ATOM 736 O O . ALA A 1 98 ? 6.390 6.328 -4.747 1.00 90.69 98 ALA A O 1
ATOM 737 N N . ILE A 1 99 ? 5.152 6.144 -6.622 1.00 93.12 99 ILE A N 1
ATOM 738 C CA . ILE A 1 99 ? 3.862 6.063 -5.932 1.00 93.12 99 ILE A CA 1
ATOM 739 C C . ILE 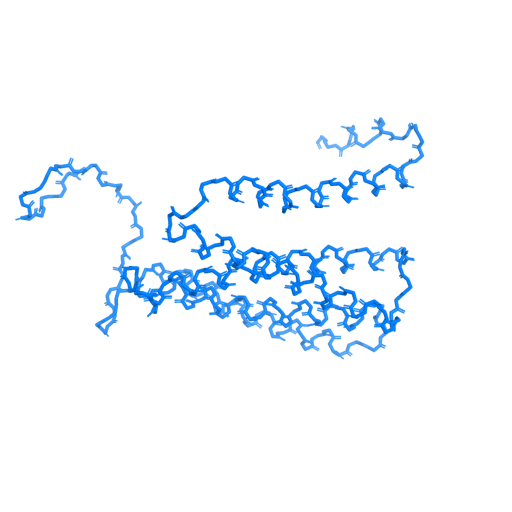A 1 99 ? 3.797 4.779 -5.090 1.00 93.12 99 ILE A C 1
ATOM 741 O O . ILE A 1 99 ? 3.461 4.858 -3.909 1.00 93.12 99 ILE A O 1
ATOM 745 N N . GLN A 1 100 ? 4.172 3.619 -5.643 1.00 93.38 100 GLN A N 1
ATOM 746 C CA . GLN A 1 100 ? 4.196 2.343 -4.913 1.00 93.38 100 GLN A CA 1
ATOM 747 C C . GLN A 1 100 ? 5.057 2.422 -3.643 1.00 93.38 100 GLN A C 1
ATOM 749 O O . GLN A 1 100 ? 4.603 2.051 -2.557 1.00 93.38 100 GLN A O 1
ATOM 754 N N . ASN A 1 101 ? 6.274 2.960 -3.756 1.00 90.88 101 ASN A N 1
ATOM 755 C CA . ASN A 1 101 ? 7.171 3.145 -2.613 1.00 90.88 101 ASN A CA 1
ATOM 756 C C . ASN A 1 101 ? 6.590 4.116 -1.574 1.00 90.88 101 ASN A C 1
ATOM 758 O O . ASN A 1 101 ? 6.665 3.850 -0.373 1.00 90.88 101 ASN A O 1
ATOM 762 N N . GLY A 1 102 ? 5.975 5.215 -2.021 1.00 90.31 102 GLY A N 1
ATOM 763 C CA . GLY A 1 102 ? 5.299 6.165 -1.138 1.00 90.31 102 GLY A CA 1
ATOM 764 C C . GLY A 1 102 ? 4.133 5.548 -0.371 1.00 90.31 102 GLY A C 1
ATOM 765 O O . GLY A 1 102 ? 3.997 5.756 0.834 1.00 90.31 102 GLY A O 1
ATOM 766 N N . LEU A 1 103 ? 3.291 4.760 -1.040 1.00 92.31 103 LEU A N 1
ATOM 767 C CA . LEU A 1 103 ? 2.177 4.072 -0.386 1.00 92.31 103 LEU A CA 1
ATOM 768 C C . LEU A 1 103 ? 2.654 2.988 0.587 1.00 92.31 103 LEU A C 1
ATOM 770 O O . LEU A 1 103 ? 2.048 2.802 1.644 1.00 92.31 103 LEU A O 1
ATOM 774 N N . SER A 1 104 ? 3.757 2.302 0.282 1.00 91.62 104 SER A N 1
ATOM 775 C CA . SER A 1 104 ? 4.347 1.315 1.191 1.00 91.62 104 SER A CA 1
ATOM 776 C C . SER A 1 104 ? 4.792 1.957 2.512 1.00 91.62 104 SER A C 1
ATOM 778 O O . SER A 1 104 ? 4.446 1.473 3.589 1.00 91.62 104 SER A O 1
ATOM 780 N N . SER A 1 105 ? 5.465 3.110 2.475 1.00 88.88 105 SER A N 1
ATOM 781 C CA . SER A 1 105 ? 5.863 3.803 3.709 1.00 88.88 105 SER A CA 1
ATOM 782 C C . SER A 1 105 ? 4.677 4.429 4.458 1.00 88.88 105 SER A C 1
ATOM 784 O O . SER A 1 105 ? 4.644 4.402 5.693 1.00 88.88 105 SER A O 1
ATOM 786 N N . ALA A 1 106 ? 3.669 4.929 3.736 1.00 89.62 106 ALA A N 1
ATOM 787 C CA . ALA A 1 106 ? 2.435 5.453 4.321 1.00 89.62 106 ALA A CA 1
ATOM 788 C C . ALA A 1 106 ? 1.623 4.370 5.056 1.00 89.62 106 ALA A C 1
ATOM 790 O O . ALA A 1 106 ? 1.105 4.607 6.151 1.00 89.62 106 ALA A O 1
ATOM 791 N N . THR A 1 107 ? 1.545 3.162 4.490 1.00 90.00 107 THR A N 1
ATOM 792 C CA . THR A 1 107 ? 0.876 2.025 5.138 1.00 90.00 107 THR A CA 1
ATOM 793 C C . THR A 1 107 ? 1.636 1.577 6.387 1.00 90.00 107 THR A C 1
ATOM 795 O O . THR A 1 107 ? 1.013 1.425 7.439 1.00 90.00 107 THR A O 1
ATOM 798 N N . CYS A 1 108 ? 2.971 1.503 6.339 1.00 88.94 108 CYS A N 1
ATOM 799 C CA . CYS A 1 108 ? 3.809 1.192 7.504 1.00 88.94 108 CYS A CA 1
ATOM 800 C C . CYS A 1 108 ? 3.596 2.155 8.685 1.00 88.94 108 CYS A C 1
ATOM 802 O O . CYS A 1 108 ? 3.408 1.702 9.816 1.00 88.94 108 CYS A O 1
ATOM 804 N N . ILE A 1 109 ? 3.582 3.475 8.450 1.00 87.62 109 ILE A N 1
ATOM 805 C CA . ILE A 1 109 ? 3.367 4.440 9.542 1.00 87.62 109 ILE A CA 1
ATOM 806 C C . ILE A 1 109 ? 1.935 4.365 10.092 1.00 87.62 109 ILE A C 1
ATOM 808 O O . ILE A 1 109 ? 1.732 4.461 11.301 1.00 87.62 109 ILE A O 1
ATOM 812 N N . SER A 1 110 ? 0.939 4.133 9.231 1.00 87.19 110 SER A N 1
ATOM 813 C CA . SER A 1 110 ? -0.454 3.992 9.672 1.00 87.19 110 SER A CA 1
ATOM 814 C C . SER A 1 110 ? -0.685 2.729 10.515 1.00 87.19 110 SER A C 1
ATOM 816 O O . SER A 1 110 ? -1.392 2.801 11.517 1.00 87.19 110 SER A O 1
ATOM 818 N N . LEU A 1 111 ? -0.022 1.613 10.182 1.00 87.19 111 LEU A N 1
ATOM 819 C CA . LEU A 1 111 ? 0.013 0.389 10.993 1.00 87.19 111 LEU A CA 1
ATOM 820 C C . LEU A 1 111 ? 0.637 0.639 12.366 1.00 87.19 111 LEU A C 1
ATOM 822 O O . LEU A 1 111 ? 0.107 0.185 13.377 1.00 87.19 111 LEU A O 1
ATOM 826 N N . MET A 1 112 ? 1.745 1.382 12.407 1.00 84.56 112 MET A N 1
ATOM 827 C CA . MET A 1 112 ? 2.418 1.719 13.659 1.00 84.56 112 MET A CA 1
ATOM 828 C C . MET A 1 112 ? 1.495 2.520 14.588 1.00 84.56 112 MET A C 1
ATOM 830 O O . MET A 1 112 ? 1.356 2.176 15.759 1.00 84.56 112 MET A O 1
ATOM 834 N N . ILE A 1 113 ? 0.823 3.549 14.061 1.00 82.31 113 ILE A N 1
ATOM 835 C CA . ILE A 1 113 ? -0.135 4.363 14.826 1.00 82.31 113 ILE A CA 1
ATOM 836 C C . ILE A 1 113 ? -1.323 3.508 15.285 1.00 82.31 113 ILE A C 1
ATOM 838 O O . ILE A 1 113 ? -1.697 3.572 16.454 1.00 82.31 113 ILE A O 1
ATOM 842 N N . ALA A 1 114 ? -1.864 2.651 14.413 1.00 83.81 114 ALA A N 1
ATOM 843 C CA . ALA A 1 114 ? -2.943 1.732 14.774 1.00 83.81 114 ALA A CA 1
ATOM 844 C C . ALA A 1 114 ? -2.545 0.770 15.914 1.00 83.81 114 ALA A C 1
ATOM 846 O O . ALA A 1 114 ? -3.364 0.469 16.780 1.00 83.81 114 ALA A O 1
ATOM 847 N N . GLY A 1 115 ? -1.282 0.333 15.962 1.00 81.19 115 GLY A N 1
ATOM 848 C CA . GLY A 1 115 ? -0.753 -0.489 17.053 1.00 81.19 115 GLY A CA 1
ATOM 849 C C . GLY A 1 115 ? -0.686 0.240 18.400 1.00 81.19 115 GLY A C 1
ATOM 850 O O . GLY A 1 115 ? -0.998 -0.354 19.428 1.00 81.19 115 GLY A O 1
ATOM 851 N N . PHE A 1 116 ? -0.334 1.531 18.412 1.00 77.44 116 PHE A N 1
ATOM 852 C CA . PHE A 1 116 ? -0.297 2.334 19.644 1.00 77.44 116 PHE A CA 1
ATOM 853 C C . PHE A 1 116 ? -1.681 2.567 20.251 1.00 77.44 116 PHE A C 1
ATOM 855 O O . PHE A 1 116 ? -1.836 2.536 21.473 1.00 77.44 116 PHE A O 1
ATOM 862 N N . VAL A 1 117 ? -2.677 2.765 19.391 1.00 76.44 117 VAL A N 1
ATOM 863 C CA . VAL A 1 117 ? -4.076 2.946 19.782 1.00 76.44 117 VAL A CA 1
ATOM 864 C C . VAL A 1 117 ? -4.628 1.684 20.467 1.00 76.44 117 VAL A C 1
ATOM 866 O O . VAL A 1 117 ? -5.311 1.773 21.481 1.00 76.44 117 VAL A O 1
ATOM 869 N N . GLY A 1 118 ? -4.219 0.488 20.026 1.00 73.06 118 GLY A N 1
ATOM 870 C CA . GLY A 1 118 ? -4.641 -0.784 20.633 1.00 73.06 118 GLY A CA 1
ATOM 871 C C . GLY A 1 118 ? -4.261 -0.981 22.111 1.00 73.06 118 GLY A C 1
ATOM 872 O O . GLY A 1 118 ? -4.898 -1.780 22.795 1.00 73.06 118 GLY A O 1
ATOM 873 N N . PHE A 1 119 ? -3.267 -0.247 22.625 1.00 74.94 119 PHE A N 1
ATOM 874 C CA . PHE A 1 119 ? -2.854 -0.292 24.036 1.00 74.94 119 PHE A CA 1
ATOM 875 C C . PHE A 1 119 ? -3.530 0.771 24.912 1.00 74.94 119 PHE A C 1
ATOM 877 O O . PHE A 1 119 ? -3.137 0.930 26.067 1.00 74.94 119 PHE A O 1
ATOM 884 N N . GLN A 1 120 ? -4.501 1.524 24.377 1.00 74.75 120 GLN A N 1
ATOM 885 C CA . GLN A 1 120 ? -5.159 2.649 25.062 1.00 74.75 120 GLN A CA 1
ATOM 886 C C . GLN A 1 120 ? -4.170 3.710 25.589 1.00 74.75 120 GLN A C 1
ATOM 888 O O . GLN A 1 120 ? -4.493 4.506 26.465 1.00 74.75 120 GLN A O 1
ATOM 893 N N . LEU A 1 121 ? -2.943 3.744 25.051 1.00 66.69 121 LEU A N 1
ATOM 894 C CA . LEU A 1 121 ? -1.953 4.785 25.356 1.00 66.69 121 LEU A CA 1
ATOM 895 C C . LEU A 1 121 ? -2.344 6.136 24.747 1.00 66.69 121 LEU A C 1
ATOM 897 O O . LEU A 1 121 ? -1.795 7.168 25.131 1.00 66.69 121 LEU A O 1
ATOM 901 N N . TYR A 1 122 ? -3.252 6.109 23.775 1.00 65.81 122 TYR A N 1
ATOM 902 C CA . TYR A 1 122 ? -3.782 7.257 23.068 1.00 65.81 122 TYR A CA 1
ATOM 903 C C . TYR A 1 122 ? -5.309 7.204 23.147 1.00 65.81 122 TYR A C 1
ATOM 905 O O . TYR A 1 122 ? -5.880 6.139 22.926 1.00 65.81 122 TYR A O 1
ATOM 913 N N . GLU A 1 123 ? -5.966 8.320 23.479 1.00 70.75 123 GLU A N 1
ATOM 914 C CA . GLU A 1 123 ? -7.429 8.361 23.558 1.00 70.75 123 GLU A CA 1
ATOM 915 C C . GLU A 1 123 ? -8.054 8.136 22.176 1.00 70.75 123 GLU A C 1
ATOM 917 O O . GLU A 1 123 ? -8.002 8.979 21.270 1.00 70.75 123 GLU A O 1
ATOM 922 N N . ASP A 1 124 ? -8.653 6.960 22.041 1.00 64.88 124 ASP A N 1
ATOM 923 C CA . ASP A 1 124 ? -9.407 6.509 20.888 1.00 64.88 124 ASP A CA 1
ATOM 924 C C . ASP A 1 124 ? -10.537 7.456 20.485 1.00 64.88 124 ASP A C 1
ATOM 926 O O . ASP A 1 124 ? -11.336 7.912 21.301 1.00 64.88 124 ASP A O 1
ATOM 930 N N . GLY A 1 125 ? -10.672 7.692 19.179 1.00 62.03 125 GLY A N 1
ATOM 931 C CA . GLY A 1 125 ? -11.848 8.362 18.619 1.00 62.03 125 GLY A CA 1
ATOM 932 C C . GLY A 1 125 ? -11.840 9.891 18.683 1.00 62.03 125 GLY A C 1
ATOM 933 O O . GLY A 1 125 ? -12.785 10.512 18.186 1.00 62.03 125 GLY A O 1
ATOM 934 N N . THR A 1 126 ? -10.779 10.518 19.199 1.00 78.31 126 THR A N 1
ATOM 935 C CA . THR A 1 126 ? -10.613 11.973 19.086 1.00 78.31 126 THR A CA 1
ATOM 936 C C . THR A 1 126 ? -10.447 12.382 17.615 1.00 78.31 126 THR A C 1
ATOM 938 O O . THR A 1 126 ? -9.775 11.717 16.822 1.00 78.31 126 THR A O 1
ATOM 941 N N . PHE A 1 127 ? -11.047 13.511 17.218 1.00 76.69 127 PHE A N 1
ATOM 942 C CA . PHE A 1 127 ? -10.847 14.085 15.876 1.00 76.69 127 PHE A CA 1
ATOM 943 C C . PHE A 1 127 ? -9.365 14.346 15.575 1.00 76.69 127 PHE A C 1
ATOM 945 O O . PHE A 1 127 ? -8.942 14.264 14.421 1.00 76.69 127 PHE A O 1
ATOM 952 N N . LEU A 1 128 ? -8.591 14.608 16.630 1.00 75.62 128 LEU A N 1
ATOM 953 C CA . LEU A 1 128 ? -7.154 14.817 16.589 1.00 75.62 128 LEU A CA 1
ATOM 954 C C . LEU A 1 128 ? -6.414 13.533 16.172 1.00 75.62 128 LEU A C 1
ATOM 956 O O . LEU A 1 128 ? -5.563 13.612 15.288 1.00 75.62 128 LEU A O 1
ATOM 960 N N . SER A 1 129 ? -6.802 12.357 16.687 1.00 78.12 129 SER A N 1
ATOM 961 C CA . SER A 1 129 ? -6.215 11.057 16.304 1.00 78.12 129 SER A CA 1
ATOM 962 C C . SER A 1 129 ? -6.287 10.799 14.797 1.00 78.12 129 SER A C 1
ATOM 964 O O . SER A 1 129 ? -5.287 10.531 14.126 1.00 78.12 129 SER A O 1
ATOM 966 N N . VAL A 1 130 ? -7.486 10.952 14.226 1.00 81.94 130 VAL A N 1
ATOM 967 C CA . VAL A 1 130 ? -7.734 10.677 12.803 1.00 81.94 130 VAL A CA 1
ATOM 968 C C . VAL A 1 130 ? -6.972 11.662 11.916 1.00 81.94 130 VAL A C 1
ATOM 970 O O . VAL A 1 130 ? -6.455 11.282 10.862 1.00 81.94 130 VAL A O 1
ATOM 973 N N . TRP A 1 131 ? -6.883 12.925 12.334 1.00 83.94 131 TRP A N 1
ATOM 974 C CA . TRP A 1 131 ? -6.122 13.943 11.615 1.00 83.94 131 TRP A CA 1
ATOM 975 C C . TRP A 1 131 ? -4.615 13.708 11.686 1.00 83.94 131 TRP A C 1
ATOM 977 O O . TRP A 1 131 ? -3.948 13.807 10.655 1.00 83.94 131 TRP A O 1
ATOM 987 N N . LEU A 1 132 ? -4.081 13.325 12.847 1.00 79.50 132 LEU A N 1
ATOM 988 C CA . LEU A 1 132 ? -2.670 12.963 12.979 1.00 79.50 132 LEU A CA 1
ATOM 989 C C . LEU A 1 132 ? -2.316 11.757 12.113 1.00 79.50 132 LEU A C 1
ATOM 991 O O . LEU A 1 132 ? -1.297 11.796 11.426 1.00 79.50 132 LEU A O 1
ATOM 995 N N . LEU A 1 133 ? -3.166 10.727 12.071 1.00 84.62 133 LEU A N 1
ATOM 996 C CA . LEU A 1 133 ? -2.946 9.565 11.208 1.00 84.62 133 LEU A CA 1
ATOM 997 C C . LEU A 1 133 ? -2.886 9.978 9.731 1.00 84.62 133 LEU A C 1
ATOM 999 O O . LEU A 1 133 ? -1.976 9.563 9.006 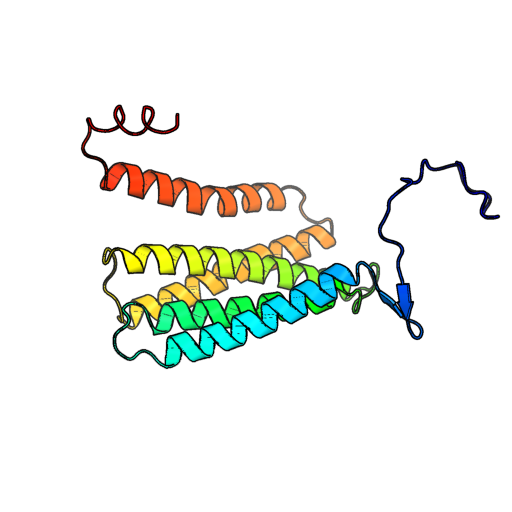1.00 84.62 133 LEU A O 1
ATOM 1003 N N . ARG A 1 134 ? -3.812 10.835 9.284 1.00 85.25 134 ARG A N 1
ATOM 1004 C CA . ARG A 1 134 ? -3.845 11.343 7.901 1.00 85.25 134 ARG A CA 1
ATOM 1005 C C . ARG A 1 134 ? -2.629 12.202 7.566 1.00 85.25 134 ARG A C 1
ATOM 1007 O O . ARG A 1 134 ? -2.036 12.008 6.511 1.00 85.25 134 ARG A O 1
ATOM 1014 N N . ILE A 1 135 ? -2.221 13.106 8.456 1.00 87.00 135 ILE A N 1
ATOM 1015 C CA . ILE A 1 135 ? -1.052 13.967 8.228 1.00 87.00 135 ILE A CA 1
ATOM 1016 C C . ILE A 1 135 ? 0.239 13.142 8.238 1.00 87.00 135 ILE A C 1
ATOM 1018 O O . ILE A 1 135 ? 1.071 13.310 7.348 1.00 87.00 135 ILE A O 1
ATOM 1022 N N . CYS A 1 136 ? 0.411 12.228 9.196 1.00 84.88 136 CYS A N 1
ATOM 1023 C CA . CYS A 1 136 ? 1.620 11.408 9.298 1.00 84.88 136 CYS A CA 1
ATOM 1024 C C . CYS A 1 136 ? 1.778 10.480 8.087 1.00 84.88 136 CYS A C 1
ATOM 1026 O O . CYS A 1 136 ? 2.864 10.395 7.513 1.00 84.88 136 CYS A O 1
ATOM 1028 N N . SER A 1 137 ? 0.693 9.830 7.655 1.00 87.19 137 SER A N 1
ATOM 1029 C CA . SER A 1 137 ? 0.703 8.993 6.447 1.00 87.19 137 SER A CA 1
ATOM 1030 C C . SER A 1 137 ? 0.942 9.808 5.173 1.00 87.19 137 SER A C 1
ATOM 1032 O O . SER A 1 137 ? 1.784 9.414 4.367 1.00 87.19 137 SER A O 1
ATOM 1034 N N . ALA A 1 138 ? 0.306 10.976 5.018 1.00 88.38 138 ALA A N 1
ATOM 1035 C CA . ALA A 1 138 ? 0.535 11.865 3.876 1.00 88.38 138 ALA A CA 1
ATOM 1036 C C . ALA A 1 138 ? 1.970 12.420 3.833 1.00 88.38 138 ALA A C 1
ATOM 1038 O O . ALA A 1 138 ? 2.568 12.524 2.763 1.00 88.38 138 ALA A O 1
ATOM 1039 N N . THR A 1 139 ? 2.553 12.728 4.993 1.00 88.31 139 THR A N 1
ATOM 1040 C CA . THR A 1 139 ? 3.933 13.224 5.098 1.00 88.31 139 THR A CA 1
ATOM 1041 C C . THR A 1 139 ? 4.933 12.137 4.710 1.00 88.31 139 THR A C 1
ATOM 1043 O O . THR A 1 139 ? 5.810 12.377 3.881 1.00 88.31 139 THR A O 1
ATOM 1046 N N . MET A 1 140 ? 4.776 10.919 5.241 1.00 84.38 140 MET A N 1
ATOM 1047 C CA . MET A 1 140 ? 5.645 9.787 4.888 1.00 84.38 140 MET A CA 1
ATOM 1048 C C . MET A 1 140 ? 5.522 9.405 3.410 1.00 84.38 140 MET A C 1
ATOM 1050 O O . MET A 1 140 ? 6.541 9.130 2.766 1.00 84.38 140 MET A O 1
ATOM 1054 N N . PHE A 1 141 ? 4.303 9.474 2.864 1.00 89.88 141 PHE A N 1
ATOM 1055 C CA . PHE A 1 141 ? 4.045 9.323 1.436 1.00 89.88 141 PHE A CA 1
ATOM 1056 C C . PHE A 1 141 ? 4.839 10.350 0.620 1.00 89.88 141 PHE A C 1
ATOM 1058 O O . PHE A 1 141 ? 5.626 9.965 -0.242 1.00 89.88 141 PHE A O 1
ATOM 1065 N N . ALA A 1 142 ? 4.691 11.645 0.925 1.00 89.31 142 ALA A N 1
ATOM 1066 C CA . ALA A 1 142 ? 5.328 12.731 0.182 1.00 89.31 142 ALA A CA 1
ATOM 1067 C C . ALA A 1 142 ? 6.862 12.661 0.231 1.00 89.31 142 ALA A C 1
ATOM 1069 O O . ALA A 1 142 ? 7.513 12.789 -0.806 1.00 89.31 142 ALA A O 1
ATOM 1070 N N . ILE A 1 143 ? 7.443 12.402 1.408 1.00 87.50 143 ILE A N 1
ATOM 1071 C CA . ILE A 1 143 ? 8.899 12.264 1.575 1.00 87.50 143 ILE A CA 1
ATOM 1072 C C . ILE A 1 143 ? 9.425 11.119 0.705 1.00 87.50 143 ILE A C 1
ATOM 1074 O O . ILE A 1 143 ? 10.366 11.297 -0.066 1.00 87.50 143 ILE A O 1
ATOM 1078 N N . THR A 1 144 ? 8.799 9.947 0.794 1.00 87.81 144 THR A N 1
ATOM 1079 C CA . THR A 1 144 ? 9.266 8.752 0.075 1.00 87.81 144 THR A CA 1
ATOM 1080 C C . THR A 1 144 ? 9.057 8.894 -1.435 1.00 87.81 144 THR A C 1
ATOM 1082 O O . THR A 1 144 ? 9.933 8.525 -2.217 1.00 87.81 144 THR A O 1
ATOM 1085 N N . PHE A 1 145 ? 7.938 9.491 -1.850 1.00 88.12 145 PHE A N 1
ATOM 1086 C CA . PHE A 1 145 ? 7.625 9.778 -3.248 1.00 88.12 145 PHE A CA 1
ATOM 1087 C C . PHE A 1 145 ? 8.646 10.733 -3.883 1.00 88.12 145 PHE A C 1
ATOM 1089 O O . PHE A 1 145 ? 9.220 10.416 -4.929 1.00 88.12 145 PHE A O 1
ATOM 1096 N N . LEU A 1 146 ? 8.941 11.860 -3.223 1.00 87.75 146 LEU A N 1
ATOM 1097 C CA . LEU A 1 146 ? 9.937 12.831 -3.691 1.00 87.75 146 LEU A CA 1
ATOM 1098 C C . LEU A 1 146 ? 11.321 12.191 -3.826 1.00 87.75 146 LEU A C 1
ATOM 1100 O O . LEU A 1 146 ? 12.001 12.382 -4.834 1.00 87.75 146 LEU A O 1
ATOM 1104 N N . ILE A 1 147 ? 11.730 11.391 -2.840 1.00 84.38 147 ILE A N 1
ATOM 1105 C CA . ILE A 1 147 ? 13.039 10.732 -2.856 1.00 84.38 147 ILE A CA 1
ATOM 1106 C C . ILE A 1 147 ? 13.112 9.678 -3.962 1.00 84.38 147 ILE A C 1
ATOM 1108 O O . ILE A 1 147 ? 14.133 9.581 -4.650 1.00 84.38 147 ILE A O 1
ATOM 1112 N N . SER A 1 148 ? 12.035 8.926 -4.190 1.00 85.00 148 SER A N 1
ATOM 1113 C CA . SER A 1 148 ? 11.990 7.940 -5.269 1.00 85.00 148 SER A CA 1
ATOM 1114 C C . SER A 1 148 ? 12.109 8.610 -6.645 1.00 85.00 148 SER A C 1
ATOM 1116 O O . SER A 1 148 ? 12.879 8.133 -7.476 1.00 85.00 148 SER A O 1
ATOM 1118 N N . ILE A 1 149 ? 11.448 9.751 -6.878 1.00 85.38 149 ILE A N 1
ATOM 1119 C CA . ILE A 1 149 ? 11.587 10.517 -8.135 1.00 85.38 149 ILE A CA 1
ATOM 1120 C C . ILE A 1 149 ? 13.001 11.085 -8.301 1.00 85.38 149 ILE A C 1
ATOM 1122 O O . ILE A 1 149 ? 13.599 10.970 -9.373 1.00 85.38 149 ILE A O 1
ATOM 1126 N N . LEU A 1 150 ? 13.561 11.675 -7.242 1.00 82.94 150 LEU A N 1
ATOM 1127 C CA . LEU A 1 150 ? 14.922 12.224 -7.263 1.00 82.94 150 LEU A CA 1
ATOM 1128 C C . LEU A 1 150 ? 15.977 11.151 -7.562 1.00 82.94 150 LEU A C 1
ATOM 1130 O O . LEU A 1 150 ? 16.983 11.441 -8.217 1.00 82.94 150 LEU A O 1
ATOM 1134 N N . THR A 1 151 ? 15.729 9.918 -7.114 1.00 82.00 151 THR A N 1
ATOM 1135 C CA . THR A 1 151 ? 16.583 8.759 -7.395 1.00 82.00 151 THR A CA 1
ATOM 1136 C C . THR A 1 151 ? 16.590 8.432 -8.890 1.00 82.00 151 THR A C 1
ATOM 1138 O O . THR A 1 151 ? 17.664 8.281 -9.468 1.00 82.00 151 THR A O 1
ATOM 1141 N N . PHE A 1 152 ? 15.424 8.408 -9.547 1.00 78.50 152 PHE A N 1
ATOM 1142 C CA . PHE A 1 152 ? 15.333 8.146 -10.991 1.00 78.50 152 PHE A CA 1
ATOM 1143 C C . PHE A 1 152 ? 15.991 9.228 -11.855 1.00 78.50 152 PHE A C 1
ATOM 1145 O O . PHE A 1 152 ? 16.557 8.917 -12.899 1.00 78.50 152 PHE A O 1
ATOM 1152 N N . HIS A 1 153 ? 15.985 10.485 -11.410 1.00 75.44 153 HIS A N 1
ATOM 1153 C CA . HIS A 1 153 ? 16.652 11.583 -12.118 1.00 75.44 153 HIS A CA 1
ATOM 1154 C C . HIS A 1 153 ? 18.164 11.692 -11.836 1.00 75.44 153 HIS A C 1
ATOM 1156 O O . HIS A 1 153 ? 18.780 12.674 -12.245 1.00 75.44 153 HIS A O 1
ATOM 1162 N N . HIS A 1 154 ? 18.774 10.710 -11.155 1.00 61.91 154 HIS A N 1
ATOM 1163 C CA . HIS A 1 154 ? 20.203 10.679 -10.803 1.00 61.91 154 HIS A CA 1
ATOM 1164 C C . HIS A 1 154 ? 20.676 11.938 -10.041 1.00 61.91 154 HIS A C 1
ATOM 1166 O O . HIS A 1 154 ? 21.852 12.309 -10.085 1.00 61.91 154 HIS A O 1
ATOM 1172 N N . LYS A 1 155 ? 19.763 12.625 -9.333 1.00 56.97 155 LYS A N 1
ATOM 1173 C CA . LYS A 1 155 ? 20.068 13.915 -8.695 1.00 56.97 155 LYS A CA 1
ATOM 1174 C C . LYS A 1 155 ? 20.506 13.832 -7.234 1.00 56.97 155 LYS A C 1
ATOM 1176 O O . LYS A 1 155 ? 21.051 14.822 -6.777 1.00 56.97 155 LYS A O 1
ATOM 1181 N N . LEU A 1 156 ? 20.372 12.712 -6.509 1.00 52.53 156 LEU A N 1
ATOM 1182 C CA . LEU A 1 156 ? 20.923 12.574 -5.142 1.00 52.53 156 LEU A CA 1
ATOM 1183 C C . LEU A 1 156 ? 21.053 11.107 -4.680 1.00 52.53 156 LEU A C 1
ATOM 1185 O O . LEU A 1 156 ? 20.096 10.509 -4.194 1.00 52.53 156 LEU A O 1
ATOM 1189 N N . VAL A 1 157 ? 22.275 10.562 -4.691 1.00 55.16 157 VAL A N 1
ATOM 1190 C CA . VAL A 1 157 ? 22.628 9.281 -4.029 1.00 55.16 157 VAL A CA 1
ATOM 1191 C C . VAL A 1 157 ? 22.559 9.382 -2.489 1.00 55.16 157 VAL A C 1
ATOM 1193 O O . VAL A 1 157 ? 22.416 8.378 -1.793 1.00 55.16 157 VAL A O 1
ATOM 1196 N N . PHE A 1 158 ? 22.584 10.598 -1.931 1.00 52.50 158 PHE A N 1
ATOM 1197 C CA . PHE A 1 158 ? 22.582 10.835 -0.480 1.00 52.50 158 PHE A CA 1
ATOM 1198 C C . PHE A 1 158 ? 21.185 10.721 0.173 1.00 52.50 158 PHE A C 1
ATOM 1200 O O . PHE A 1 158 ? 21.078 10.371 1.348 1.00 52.50 158 PHE A O 1
ATOM 1207 N N . ALA A 1 159 ? 20.098 10.929 -0.583 1.00 52.69 159 ALA A N 1
ATOM 1208 C CA . ALA A 1 159 ? 18.724 10.904 -0.058 1.00 52.69 159 ALA A CA 1
ATOM 1209 C C . ALA A 1 159 ? 18.218 9.484 0.290 1.00 52.69 159 ALA A C 1
ATOM 1211 O O . ALA A 1 159 ? 17.415 9.300 1.210 1.00 52.69 159 ALA A O 1
ATOM 1212 N N . SER A 1 160 ? 18.733 8.455 -0.394 1.00 54.31 160 SER A N 1
ATOM 1213 C CA . SER A 1 160 ? 18.333 7.057 -0.173 1.00 54.31 160 SER A CA 1
ATOM 1214 C C . SER A 1 160 ? 18.770 6.530 1.207 1.00 54.31 160 SER A C 1
ATOM 1216 O O . SER A 1 160 ? 17.995 5.861 1.894 1.00 54.31 160 SER A O 1
ATOM 1218 N N . ARG A 1 161 ? 19.959 6.924 1.698 1.00 54.88 161 ARG A N 1
ATOM 1219 C CA . ARG A 1 161 ? 20.447 6.526 3.037 1.00 54.88 161 ARG A CA 1
ATOM 1220 C C . ARG A 1 161 ? 19.642 7.153 4.179 1.00 54.88 161 ARG A C 1
ATOM 1222 O O . ARG A 1 161 ? 19.424 6.501 5.196 1.00 54.88 161 ARG A O 1
ATOM 1229 N N . ILE A 1 162 ? 19.172 8.387 4.004 1.00 57.16 162 ILE A N 1
ATOM 1230 C CA . ILE A 1 162 ? 18.339 9.095 4.989 1.00 57.16 162 ILE A CA 1
ATOM 1231 C C . ILE A 1 162 ? 16.952 8.439 5.096 1.00 57.16 162 ILE A C 1
ATOM 1233 O O . ILE A 1 162 ? 16.436 8.272 6.198 1.00 57.16 162 ILE A O 1
ATOM 1237 N N . THR A 1 163 ? 16.391 7.978 3.973 1.00 55.22 163 THR A N 1
ATOM 1238 C CA . THR A 1 163 ? 15.088 7.283 3.932 1.00 55.22 163 THR A CA 1
ATOM 1239 C C . THR A 1 163 ? 15.140 5.926 4.621 1.00 55.22 163 THR A C 1
ATOM 1241 O O . THR A 1 163 ? 14.266 5.618 5.429 1.00 55.22 163 THR A O 1
ATOM 1244 N N . LEU A 1 164 ? 16.193 5.137 4.365 1.00 59.09 164 LEU A N 1
ATOM 1245 C CA . LEU A 1 164 ? 16.391 3.857 5.048 1.00 59.09 164 LEU A CA 1
ATOM 1246 C C . LEU A 1 164 ? 16.504 4.063 6.566 1.00 59.09 164 LEU A C 1
ATOM 1248 O O . LEU A 1 164 ? 15.886 3.332 7.335 1.00 59.09 164 LEU A O 1
ATOM 1252 N N . SER A 1 165 ? 17.234 5.098 6.995 1.00 55.53 165 SER A N 1
ATOM 1253 C CA . SER A 1 165 ? 17.401 5.446 8.410 1.00 55.53 165 SER A CA 1
ATOM 1254 C C . SER A 1 165 ? 16.116 5.956 9.069 1.00 55.53 165 SER A C 1
ATOM 1256 O O . SER A 1 165 ? 15.875 5.625 10.225 1.00 55.53 165 SER A O 1
ATOM 1258 N N . LEU A 1 166 ? 15.262 6.707 8.365 1.00 56.53 166 LEU A N 1
ATOM 1259 C CA . LEU A 1 166 ? 13.977 7.192 8.895 1.00 56.53 166 LEU A CA 1
ATOM 1260 C C . LEU A 1 166 ? 12.910 6.090 8.955 1.00 56.53 166 LEU A C 1
ATOM 1262 O O . LEU A 1 166 ? 12.214 5.970 9.965 1.00 56.53 166 LEU A O 1
ATOM 1266 N N . ILE A 1 167 ? 12.813 5.248 7.920 1.00 58.41 167 ILE A N 1
ATOM 1267 C CA . ILE A 1 167 ? 11.841 4.144 7.856 1.00 58.41 167 ILE A CA 1
ATOM 1268 C C . ILE A 1 167 ? 12.230 2.997 8.797 1.00 58.41 167 ILE A C 1
ATOM 1270 O O . ILE A 1 167 ? 11.354 2.423 9.432 1.00 58.41 167 ILE A O 1
ATOM 1274 N N . LEU A 1 168 ? 13.521 2.669 8.942 1.00 55.19 168 LEU A N 1
ATOM 1275 C CA . LEU A 1 168 ? 13.971 1.681 9.936 1.00 55.19 168 LEU A CA 1
ATOM 1276 C C . LEU A 1 168 ? 14.080 2.281 11.342 1.00 55.19 168 LEU A C 1
ATOM 1278 O O . LEU A 1 168 ? 13.932 1.558 12.325 1.00 55.19 168 LEU A O 1
ATOM 1282 N N . GLY A 1 169 ? 14.364 3.579 11.458 1.00 57.88 169 GLY A N 1
ATOM 1283 C CA . GLY A 1 169 ? 14.570 4.255 12.738 1.00 57.88 169 GLY A CA 1
ATOM 1284 C C . GLY A 1 169 ? 13.278 4.477 13.515 1.00 57.88 169 GLY A C 1
ATOM 1285 O O . GLY A 1 169 ? 13.252 4.232 14.716 1.00 57.88 169 GLY A O 1
ATOM 1286 N N . THR A 1 170 ? 12.191 4.872 12.847 1.00 62.06 170 THR A N 1
ATOM 1287 C CA . THR A 1 170 ? 10.891 5.133 13.494 1.00 62.06 170 THR A CA 1
ATOM 1288 C C . THR A 1 170 ? 10.266 3.915 14.202 1.00 62.06 170 THR A C 1
ATOM 1290 O O . THR A 1 170 ? 9.897 4.067 15.372 1.00 62.06 170 THR A O 1
ATOM 1293 N N . PRO A 1 171 ? 10.205 2.697 13.616 1.00 59.06 171 PRO A N 1
ATOM 1294 C CA . PRO A 1 171 ? 9.694 1.517 14.312 1.00 59.06 171 PRO A CA 1
ATOM 1295 C C . PRO A 1 171 ? 10.667 1.009 15.380 1.00 59.06 171 PRO A C 1
ATOM 1297 O O . PRO A 1 171 ? 10.226 0.590 16.447 1.00 59.06 171 PRO A O 1
ATOM 1300 N N . LYS A 1 172 ? 11.988 1.088 15.152 1.00 56.69 172 LYS A N 1
ATOM 1301 C CA . LYS A 1 172 ? 12.996 0.680 16.148 1.00 56.69 172 LYS A CA 1
ATOM 1302 C C . LYS A 1 172 ? 12.970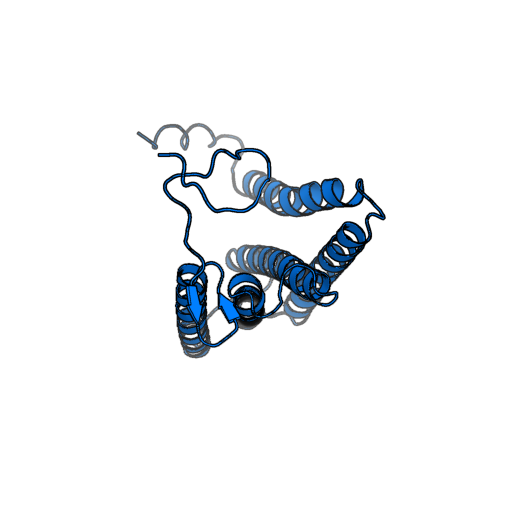 1.574 17.387 1.00 56.69 172 LYS A C 1
ATOM 1304 O O . LYS A 1 172 ? 13.022 1.065 18.501 1.00 56.69 172 LYS A O 1
ATOM 1309 N N . LEU A 1 173 ? 12.860 2.889 17.200 1.00 59.72 173 LEU A N 1
ATOM 1310 C CA . LEU A 1 173 ? 12.778 3.862 18.289 1.00 59.72 173 LEU A CA 1
ATOM 1311 C C . LEU A 1 173 ? 11.464 3.712 19.067 1.00 59.72 173 LEU A C 1
ATOM 1313 O O . LEU A 1 173 ? 11.478 3.685 20.294 1.00 59.72 173 LEU A O 1
ATOM 1317 N N . SER A 1 174 ? 10.347 3.535 18.357 1.00 60.59 174 SER A N 1
ATOM 1318 C CA . SER A 1 174 ? 9.033 3.264 18.953 1.00 60.59 174 SER A CA 1
ATOM 1319 C C . SER A 1 174 ? 9.002 1.957 19.753 1.00 60.59 174 SER A C 1
ATOM 1321 O O . SER A 1 174 ? 8.514 1.944 20.882 1.00 60.59 174 SER A O 1
ATOM 1323 N N . ALA A 1 175 ? 9.581 0.875 19.220 1.00 62.59 175 ALA A N 1
ATOM 1324 C CA . ALA A 1 175 ? 9.709 -0.401 19.923 1.00 62.59 175 ALA A CA 1
ATOM 1325 C C . ALA A 1 175 ? 10.602 -0.278 21.169 1.00 62.59 175 ALA A C 1
ATOM 1327 O O . ALA A 1 175 ? 10.236 -0.761 22.237 1.00 62.59 175 ALA A O 1
ATOM 1328 N N . LEU A 1 176 ? 11.735 0.425 21.070 1.00 67.19 176 LEU A N 1
ATOM 1329 C CA . LEU A 1 176 ? 12.638 0.663 22.200 1.00 67.19 176 LEU A CA 1
ATOM 1330 C C . LEU A 1 176 ? 11.962 1.475 23.319 1.00 67.19 176 LEU A C 1
ATOM 1332 O O . LEU A 1 176 ? 12.141 1.171 24.498 1.00 67.19 176 LEU A O 1
ATOM 1336 N N . LEU A 1 177 ? 11.171 2.491 22.960 1.00 63.09 177 LEU A N 1
ATOM 1337 C CA . LEU A 1 177 ? 10.426 3.317 23.914 1.00 63.09 177 LEU A CA 1
ATOM 1338 C C . LEU A 1 177 ? 9.298 2.535 24.598 1.00 63.09 177 LEU A C 1
ATOM 1340 O O . LEU A 1 177 ? 9.141 2.659 25.810 1.00 63.09 177 LEU A O 1
ATOM 1344 N N . LEU A 1 178 ? 8.561 1.697 23.862 1.00 61.69 178 LEU A N 1
ATOM 1345 C CA . LEU A 1 178 ? 7.544 0.806 24.436 1.00 61.69 178 LEU A CA 1
ATOM 1346 C C . LEU A 1 178 ? 8.158 -0.202 25.407 1.00 61.69 178 LEU A C 1
ATOM 1348 O O . LEU A 1 178 ? 7.673 -0.355 26.525 1.00 61.69 178 LEU A O 1
ATOM 1352 N N . ILE A 1 179 ? 9.264 -0.830 25.016 1.00 64.00 179 ILE A N 1
ATOM 1353 C CA . ILE A 1 179 ? 9.981 -1.785 25.858 1.00 64.00 179 ILE A CA 1
ATOM 1354 C C . ILE A 1 179 ? 10.498 -1.103 27.139 1.00 64.00 179 ILE A C 1
ATOM 1356 O O . ILE A 1 179 ? 10.354 -1.644 28.233 1.00 64.00 179 ILE A O 1
ATOM 1360 N N . ARG A 1 180 ? 11.042 0.115 27.034 1.00 64.94 180 ARG A N 1
ATOM 1361 C CA . ARG A 1 180 ? 11.533 0.881 28.191 1.00 64.94 180 ARG A CA 1
ATOM 1362 C C . ARG A 1 180 ? 10.416 1.377 29.117 1.00 64.94 180 ARG A C 1
ATOM 1364 O O . ARG A 1 180 ? 10.692 1.657 30.280 1.00 64.94 180 ARG A O 1
ATOM 1371 N N . ARG A 1 181 ? 9.182 1.511 28.617 1.00 65.38 181 ARG A N 1
ATOM 1372 C CA . ARG A 1 181 ? 8.026 2.022 29.375 1.00 65.38 181 ARG A CA 1
ATOM 1373 C C . ARG A 1 181 ? 7.146 0.915 29.965 1.00 65.38 181 ARG A C 1
ATOM 1375 O O . ARG A 1 181 ? 6.470 1.177 30.952 1.00 65.38 181 ARG A O 1
ATOM 1382 N N . LEU A 1 182 ? 7.159 -0.293 29.392 1.00 61.50 182 LEU A N 1
ATOM 1383 C CA . LEU A 1 182 ? 6.351 -1.434 29.846 1.00 61.50 182 LEU A CA 1
ATOM 1384 C C . LEU A 1 182 ? 7.122 -2.465 30.685 1.00 61.50 182 LEU A C 1
ATOM 1386 O O . LEU A 1 182 ? 6.480 -3.208 31.425 1.00 61.50 182 LEU A O 1
ATOM 1390 N N . LEU A 1 183 ? 8.461 -2.531 30.620 1.00 53.91 183 LEU A N 1
ATOM 1391 C CA . LEU A 1 183 ? 9.217 -3.457 31.470 1.00 53.91 183 LEU A CA 1
ATOM 1392 C C . LEU A 1 183 ? 9.648 -2.794 32.792 1.00 53.91 183 LEU A C 1
ATOM 1394 O O . LEU A 1 183 ? 10.411 -1.824 32.755 1.00 53.91 183 LEU A O 1
ATOM 1398 N N . PRO A 1 184 ? 9.250 -3.327 33.967 1.00 59.06 184 PRO A N 1
ATOM 1399 C CA . PRO A 1 184 ? 9.900 -2.963 35.220 1.00 59.06 184 PRO A CA 1
ATOM 1400 C C . PRO A 1 184 ? 11.396 -3.320 35.131 1.00 59.06 184 PRO A C 1
ATOM 1402 O O . PRO A 1 184 ? 11.754 -4.273 34.428 1.00 59.06 184 PRO A O 1
ATOM 1405 N N . PRO A 1 185 ? 12.286 -2.590 35.828 1.00 58.78 185 PRO A N 1
ATOM 1406 C CA . PRO A 1 185 ? 13.733 -2.589 35.570 1.00 58.78 185 PRO A CA 1
ATOM 1407 C C . PRO A 1 185 ? 14.457 -3.948 35.696 1.00 58.78 185 PRO A C 1
ATOM 1409 O O . PRO A 1 185 ? 15.645 -4.025 35.395 1.00 58.78 185 PRO A O 1
ATOM 1412 N N . ASN A 1 186 ? 13.775 -5.037 36.076 1.00 54.53 186 ASN A N 1
ATOM 1413 C CA . ASN A 1 186 ? 14.405 -6.276 36.535 1.00 54.53 186 ASN A CA 1
ATOM 1414 C C . ASN A 1 186 ? 13.891 -7.573 35.854 1.00 54.53 186 ASN A C 1
ATOM 1416 O O . ASN A 1 186 ? 14.382 -8.650 36.186 1.00 54.53 186 ASN A O 1
ATOM 1420 N N . THR A 1 187 ? 12.949 -7.525 34.898 1.00 57.09 187 THR A N 1
ATOM 1421 C CA . THR A 1 187 ? 12.300 -8.747 34.333 1.00 57.09 187 THR A CA 1
ATOM 1422 C C . THR A 1 187 ? 12.922 -9.257 33.019 1.00 57.09 187 THR A C 1
ATOM 1424 O O . THR A 1 187 ? 12.501 -10.262 32.458 1.00 57.09 187 THR A O 1
ATOM 1427 N N . TRP A 1 188 ? 13.991 -8.628 32.532 1.00 52.25 188 TRP A N 1
ATOM 1428 C CA . TRP A 1 188 ? 14.676 -8.998 31.281 1.00 52.25 188 TRP A CA 1
ATOM 1429 C C . TRP A 1 188 ? 15.249 -10.422 31.239 1.00 52.25 188 TRP A C 1
ATOM 1431 O O . TRP A 1 188 ? 15.510 -10.953 30.163 1.00 52.25 188 TRP A O 1
ATOM 1441 N N . ARG A 1 189 ? 15.451 -11.053 32.401 1.00 51.78 189 ARG A N 1
ATOM 1442 C CA . ARG A 1 189 ? 16.109 -12.362 32.513 1.00 51.78 189 ARG A CA 1
ATOM 1443 C C . ARG A 1 189 ? 15.177 -13.550 32.237 1.00 51.78 189 ARG A C 1
ATOM 1445 O O . ARG A 1 189 ? 15.673 -14.628 31.936 1.00 51.78 189 ARG A O 1
ATOM 1452 N N . THR A 1 190 ? 13.854 -13.387 32.311 1.00 51.12 190 THR A N 1
ATOM 1453 C CA . THR A 1 190 ? 12.918 -14.524 32.196 1.00 51.12 190 THR A CA 1
ATOM 1454 C C . THR A 1 190 ? 12.478 -14.831 30.764 1.00 51.12 190 THR A C 1
ATOM 1456 O O . THR A 1 190 ? 12.169 -15.981 30.472 1.00 51.12 190 THR A O 1
ATOM 1459 N N . TYR A 1 191 ? 12.516 -13.864 29.841 1.00 49.53 191 TYR A N 1
ATOM 1460 C CA . TYR A 1 191 ? 12.061 -14.078 28.456 1.00 49.53 191 TYR A CA 1
ATOM 1461 C C . TYR A 1 191 ? 13.095 -14.751 27.538 1.00 49.53 191 TYR A C 1
ATOM 1463 O O . TYR A 1 191 ? 12.716 -15.275 26.498 1.00 49.53 191 TYR A O 1
ATOM 1471 N N . ILE A 1 192 ? 14.380 -14.790 27.917 1.00 51.28 192 ILE A N 1
ATOM 1472 C CA . ILE A 1 192 ? 15.428 -15.479 27.134 1.00 51.28 192 ILE A CA 1
ATOM 1473 C C . ILE A 1 192 ? 15.431 -17.002 27.402 1.00 51.28 192 ILE A C 1
ATOM 1475 O O . ILE A 1 192 ? 15.944 -17.765 26.594 1.00 51.28 192 ILE A O 1
ATOM 1479 N N . CYS A 1 193 ? 14.831 -17.480 28.501 1.00 45.28 193 CYS A N 1
ATOM 1480 C CA . CYS A 1 193 ? 14.860 -18.901 28.892 1.00 45.28 193 CYS A CA 1
ATOM 1481 C C . CYS A 1 193 ? 13.632 -19.735 28.480 1.00 45.28 193 CYS A C 1
ATOM 1483 O O . CYS A 1 193 ? 13.546 -20.884 28.897 1.00 45.28 193 CYS A O 1
ATOM 1485 N N . ASN A 1 194 ? 12.690 -19.212 27.683 1.00 40.28 194 ASN A N 1
ATOM 1486 C CA . ASN A 1 194 ? 11.540 -20.005 27.211 1.00 40.28 194 ASN A CA 1
ATOM 1487 C C . ASN A 1 194 ? 11.336 -19.939 25.690 1.00 40.28 194 ASN A C 1
ATOM 1489 O O . ASN A 1 194 ? 10.222 -19.842 25.182 1.00 40.28 194 ASN A O 1
ATOM 1493 N N . THR A 1 195 ? 12.454 -19.967 24.976 1.00 46.31 195 THR A N 1
ATOM 1494 C CA . THR A 1 195 ? 12.547 -20.398 23.579 1.00 46.31 195 THR A CA 1
ATOM 1495 C C . THR A 1 195 ? 13.579 -21.518 23.543 1.00 46.31 195 THR A C 1
ATOM 1497 O O . THR A 1 195 ? 14.718 -21.308 23.127 1.00 46.31 195 THR A O 1
ATOM 1500 N N . GLY A 1 196 ? 13.195 -22.654 24.125 1.00 39.72 196 GLY A N 1
ATOM 1501 C CA . GLY A 1 196 ? 13.798 -23.962 23.881 1.00 39.72 196 GLY A CA 1
ATOM 1502 C C . GLY A 1 196 ? 12.911 -24.734 22.922 1.00 39.72 196 GLY A C 1
ATOM 1503 O O . GLY A 1 196 ? 11.675 -24.575 23.044 1.00 39.72 196 GLY A O 1
#

Organism: Aureobasidium pullulans (NCBI:txid5580)

pLDDT: mean 73.48, std 15.84, range [38.31, 94.88]

Radius of gyration: 22.07 Å; chains: 1; bounding box: 49×41×69 Å

Secondary structure (DSSP, 8-state):
-----S--S------SS----EEETTEEES-HHHHHHHHHHHHHHHHHHHHHHH-S--TTHHHHHHHHHHHHHHHHHHHHHHTTSS-BTBTTHHHHHHHHHHHHHHHHHHHHHHHHHTTTSS-TT-HHHHHHHHHHHHHHHHHHHHHHHHHHTT--THHHHHHHHHHHHHHHHHHHHHHHHHS-TT-TTTSTTS--

Sequence (196 aa):
MVGSNGVKGTKGIQPACYSRTIEVANTVIFQGAAGIAHICALLMTVIMIVHVRSKFTAVGRKEIISFFWGYFLLTIISLLVDCGVVPPGSGAYPWFVAIQNGLSSATCISLMIAGFVGFQLYEDGTFLSVWLLRICSATMFAITFLISILTFHHKLVFASRITLSLILGTPKLSALLLIRRLLPPNTWRTYICNTG